Protein 7UDL (pdb70)

Structure (mmCIF, N/CA/C/O backbone):
data_7UDL
#
_entry.id   7UDL
#
_cell.length_a   99.440
_cell.length_b   99.440
_cell.length_c   173.240
_cell.angle_alpha   90.000
_cell.angle_beta   90.000
_cell.angle_gamma   120.000
#
_symmetry.space_group_name_H-M   'H 3 2'
#
loop_
_entity.id
_entity.type
_entity.pdbx_description
1 polymer 'Designed helical repeat protein (DHR) RPB_PLP1_R6'
2 polymer '6xPLP Peptide'
3 non-polymer 1,2-ETHANEDIOL
4 water water
#
loop_
_atom_site.group_PDB
_atom_site.id
_atom_site.type_symbol
_atom_site.label_atom_id
_atom_site.label_alt_id
_atom_site.label_comp_id
_atom_site.label_asym_id
_atom_site.label_entity_id
_atom_site.label_seq_id
_atom_site.pdbx_PDB_ins_code
_atom_site.Cartn_x
_atom_site.Cartn_y
_atom_site.Cartn_z
_atom_site.occupancy
_atom_site.B_iso_or_equiv
_atom_site.auth_seq_id
_atom_site.auth_comp_id
_atom_site.auth_asym_id
_atom_site.auth_atom_id
_atom_site.pdbx_PDB_model_num
ATOM 1 N N . GLU A 1 3 ? 7.19310 -14.77686 -5.39120 1.000 106.21816 3 GLU A N 1
ATOM 2 C CA . GLU A 1 3 ? 6.85777 -14.12994 -6.65475 1.000 111.07801 3 GLU A CA 1
ATOM 3 C C . GLU A 1 3 ? 7.24077 -15.01422 -7.83689 1.000 122.69195 3 GLU A C 1
ATOM 4 O O . GLU A 1 3 ? 6.41104 -15.75163 -8.36821 1.000 113.02420 3 GLU A O 1
ATOM 6 N N . GLU A 1 4 ? 8.50673 -14.92888 -8.25230 1.000 129.77357 4 GLU A N 1
ATOM 7 C CA . GLU A 1 4 ? 8.98376 -15.78969 -9.32832 1.000 116.24311 4 GLU A CA 1
ATOM 8 C C . GLU A 1 4 ? 9.03584 -17.24892 -8.89658 1.000 113.63665 4 GLU A C 1
ATOM 9 O O . GLU A 1 4 ? 8.95160 -18.14752 -9.74179 1.000 111.88818 4 GLU A O 1
ATOM 11 N N . ARG A 1 5 ? 9.16991 -17.50361 -7.59292 1.000 104.57518 5 ARG A N 1
ATOM 12 C CA . ARG A 1 5 ? 9.27793 -18.87761 -7.11497 1.000 109.21295 5 ARG A CA 1
ATOM 13 C C . ARG A 1 5 ? 7.93635 -19.59855 -7.17275 1.000 105.65332 5 ARG A C 1
ATOM 14 O O . ARG A 1 5 ? 7.87603 -20.77528 -7.54906 1.000 95.32192 5 ARG A O 1
ATOM 22 N N . ILE A 1 6 ? 6.84945 -18.91783 -6.79927 1.000 105.04422 6 ILE A N 1
ATOM 23 C CA . ILE A 1 6 ? 5.53879 -19.55450 -6.88351 1.000 101.38115 6 ILE A CA 1
ATOM 24 C C . ILE A 1 6 ? 5.14831 -19.77391 -8.34010 1.000 100.18769 6 ILE A C 1
ATOM 25 O O . ILE A 1 6 ? 4.41182 -20.71649 -8.65646 1.000 88.36846 6 ILE A O 1
ATOM 30 N N . LYS A 1 7 ? 5.63429 -18.92286 -9.24921 1.000 98.58766 7 LYS A N 1
ATOM 31 C CA . LYS A 1 7 ? 5.46007 -19.19004 -10.67294 1.000 91.72788 7 LYS A CA 1
ATOM 32 C C . LYS A 1 7 ? 6.15218 -20.48694 -11.06977 1.000 88.92957 7 LYS A C 1
ATOM 33 O O . LYS A 1 7 ? 5.61774 -21.26854 -11.86544 1.000 80.73842 7 LYS A O 1
ATOM 39 N N . TYR A 1 8 ? 7.34858 -20.72730 -10.52694 1.000 90.09159 8 TYR A N 1
ATOM 40 C CA . TYR A 1 8 ? 8.06398 -21.96696 -10.81095 1.000 82.56294 8 TYR A CA 1
ATOM 41 C C . TYR A 1 8 ? 7.28030 -23.17943 -10.32281 1.000 88.23214 8 TYR A C 1
ATOM 42 O O . TYR A 1 8 ? 7.18826 -24.19240 -11.02595 1.000 84.17773 8 TYR A O 1
ATOM 51 N N . VAL A 1 9 ? 6.70925 -23.09471 -9.11900 1.000 79.97126 9 VAL A N 1
ATOM 52 C CA . VAL A 1 9 ? 5.97977 -24.22811 -8.55769 1.000 81.83861 9 VAL A CA 1
ATOM 53 C C . VAL A 1 9 ? 4.72023 -24.51635 -9.36631 1.000 80.19687 9 VAL A C 1
ATOM 54 O O . VAL A 1 9 ? 4.41096 -25.67666 -9.66435 1.000 74.77580 9 VAL A O 1
ATOM 58 N N . ILE A 1 10 ? 3.97466 -23.47167 -9.73407 1.000 73.85145 10 ILE A N 1
ATOM 59 C CA . ILE A 1 10 ? 2.76372 -23.66623 -10.52702 1.000 82.38644 10 ILE A CA 1
ATOM 60 C C . ILE A 1 10 ? 3.11027 -24.25551 -11.88748 1.000 82.38584 10 ILE A C 1
ATOM 61 O O . ILE A 1 10 ? 2.38535 -25.10783 -12.41651 1.000 77.14132 10 ILE A O 1
ATOM 66 N N . THR A 1 11 ? 4.22507 -23.81405 -12.47412 1.000 80.87449 11 THR A N 1
ATOM 67 C CA . THR A 1 11 ? 4.66523 -24.38254 -13.74390 1.000 80.17768 11 THR A CA 1
ATOM 68 C C . THR A 1 11 ? 4.98319 -25.86610 -13.60250 1.000 84.01727 11 THR A C 1
ATOM 69 O O . THR A 1 11 ? 4.64442 -26.66704 -14.48105 1.000 75.59873 11 THR A O 1
ATOM 73 N N . VAL A 1 12 ? 5.63245 -26.25028 -12.50055 1.000 84.54609 12 VAL A N 1
ATOM 74 C CA . VAL A 1 12 ? 6.00196 -27.65011 -12.29739 1.000 69.75075 12 VAL A CA 1
ATOM 75 C C . VAL A 1 12 ? 4.75703 -28.52119 -12.17878 1.000 72.48018 12 VAL A C 1
ATOM 76 O O . VAL A 1 12 ? 4.64266 -29.56318 -12.83589 1.000 68.14193 12 VAL A O 1
ATOM 80 N N . VAL A 1 13 ? 3.80246 -28.10670 -11.34064 1.000 71.91397 13 VAL A N 1
ATOM 81 C CA . VAL A 1 13 ? 2.62430 -28.93787 -11.10878 1.000 65.93601 13 VAL A CA 1
ATOM 82 C C . VAL A 1 13 ? 1.77717 -29.04211 -12.37285 1.000 73.22820 13 VAL A C 1
ATOM 83 O O . VAL A 1 13 ? 1.13091 -30.06984 -12.61011 1.000 72.17607 13 VAL A O 1
ATOM 87 N N . GLU A 1 14 ? 1.76508 -27.99622 -13.20521 1.000 69.12901 14 GLU A N 1
ATOM 88 C CA . GLU A 1 14 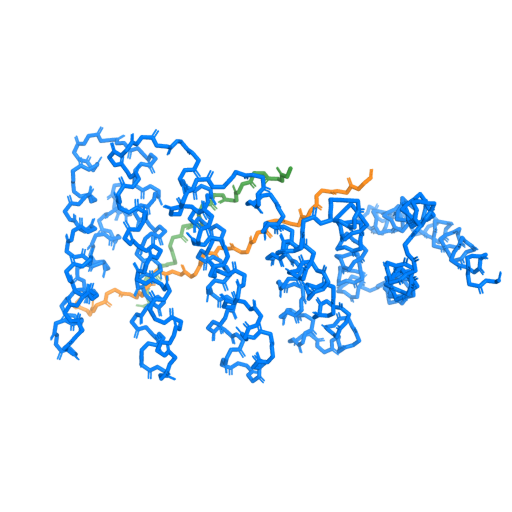? 1.05019 -28.07539 -14.47453 1.000 82.05130 14 GLU A CA 1
ATOM 89 C C . GLU A 1 14 ? 1.75588 -29.00252 -15.45660 1.000 76.59262 14 GLU A C 1
ATOM 90 O O . GLU A 1 14 ? 1.09599 -29.65323 -16.27568 1.000 74.81719 14 GLU A O 1
ATOM 96 N N . GLN A 1 15 ? 3.08802 -29.07571 -15.39303 1.000 78.55921 15 GLN A N 1
ATOM 97 C CA . GLN A 1 15 ? 3.81260 -30.06181 -16.18845 1.000 81.44542 15 GLN A CA 1
ATOM 98 C C . GLN A 1 15 ? 3.46858 -31.47944 -15.74869 1.000 75.97834 15 GLN A C 1
ATOM 99 O O . GLN A 1 15 ? 3.37803 -32.38966 -16.58071 1.000 72.75801 15 GLN A O 1
ATOM 105 N N . ILE A 1 16 ? 3.28205 -31.68479 -14.44261 1.000 70.74290 16 ILE A N 1
ATOM 106 C CA . ILE A 1 16 ? 2.93016 -33.00666 -13.92945 1.000 69.35990 16 ILE A CA 1
ATOM 107 C C . ILE A 1 16 ? 1.57417 -33.44730 -14.46508 1.000 65.15280 16 ILE A C 1
ATOM 108 O O . ILE A 1 16 ? 1.39912 -34.60003 -14.88014 1.000 63.84040 16 ILE A O 1
ATOM 113 N N . ALA A 1 17 ? 0.59494 -32.53788 -14.46865 1.000 63.38886 17 ALA A N 1
ATOM 114 C CA . ALA A 1 17 ? -0.73878 -32.88704 -14.95051 1.000 60.88473 17 ALA A CA 1
ATOM 115 C C . ALA A 1 17 ? -0.71702 -33.25816 -16.42871 1.000 72.55381 17 ALA A C 1
ATOM 116 O O . ALA A 1 17 ? -1.35016 -34.23864 -16.83763 1.000 83.76839 17 ALA A O 1
ATOM 118 N N . LYS A 1 18 ? 0.01095 -32.48988 -17.24548 1.000 66.43748 18 LYS A N 1
ATOM 119 C CA . LYS A 1 18 ? 0.12429 -32.82285 -18.66249 1.000 75.62259 18 LYS A CA 1
ATOM 120 C C . LYS A 1 18 ? 0.80310 -34.17212 -18.85820 1.000 76.15653 18 LYS A C 1
ATOM 121 O O . LYS A 1 18 ? 0.35446 -34.98946 -19.67089 1.000 75.09810 18 LYS A O 1
ATOM 127 N N . ASP A 1 19 ? 1.88900 -34.42232 -18.12224 1.000 77.43820 19 ASP A N 1
ATOM 128 C CA . ASP A 1 19 ? 2.57576 -35.70615 -18.22613 1.000 85.07756 19 ASP A CA 1
ATOM 129 C C . ASP A 1 19 ? 1.70562 -36.84442 -17.70592 1.000 82.06703 19 ASP A C 1
ATOM 130 O O . ASP A 1 19 ? 1.69696 -37.93749 -18.28312 1.000 76.26140 19 ASP A O 1
ATOM 135 N N . ALA A 1 20 ? 0.97193 -36.61138 -16.61391 1.000 68.46800 20 ALA A N 1
ATOM 136 C CA . ALA A 1 20 ? 0.09689 -37.65052 -16.07922 1.000 73.60793 20 ALA A CA 1
ATOM 137 C C . ALA A 1 20 ? -1.03449 -37.97740 -17.04795 1.000 80.04346 20 ALA A C 1
ATOM 138 O O . ALA A 1 20 ? -1.39768 -39.14845 -17.21070 1.000 86.62143 20 ALA A O 1
ATOM 140 N N . HIS A 1 21 ? -1.61053 -36.95654 -17.69063 1.000 77.28819 21 HIS A N 1
ATOM 141 C CA . HIS A 1 21 ? -2.62378 -37.19798 -18.71441 1.000 76.71109 21 HIS A CA 1
ATOM 142 C C . HIS A 1 21 ? -2.04804 -38.00217 -19.87254 1.000 85.51636 21 HIS A C 1
ATOM 143 O O . HIS A 1 21 ? -2.65856 -38.97327 -20.33628 1.000 94.35309 21 HIS A O 1
ATOM 150 N N . ARG A 1 22 ? -0.86495 -37.60680 -20.35177 1.000 96.30637 22 ARG A N 1
ATOM 151 C CA . ARG A 1 22 ? -0.22620 -38.31519 -21.45583 1.000 103.50744 22 ARG A CA 1
ATOM 152 C C . ARG A 1 22 ? 0.10440 -39.75390 -21.08276 1.000 99.84248 22 ARG A C 1
ATOM 153 O O . ARG A 1 22 ? 0.00994 -40.65164 -21.92727 1.000 105.99183 22 ARG A O 1
ATOM 161 N N . ASN A 1 23 ? 0.47642 -39.99279 -19.82715 1.000 91.27818 23 ASN A N 1
ATOM 162 C CA . ASN A 1 23 ? 0.78228 -41.33191 -19.34741 1.000 103.20942 23 ASN A CA 1
ATOM 163 C C . ASN A 1 23 ? -0.45686 -42.09622 -18.90144 1.000 102.15855 23 ASN A C 1
ATOM 164 O O . ASN A 1 23 ? -0.33541 -43.25299 -18.48549 1.000 99.92171 23 ASN A O 1
ATOM 169 N N . GLY A 1 24 ? -1.63752 -41.48734 -18.97840 1.000 98.48641 24 GLY A N 1
ATOM 170 C CA . GLY A 1 24 ? -2.84420 -42.15898 -18.54200 1.000 96.70877 24 GLY A CA 1
ATOM 171 C C . GLY A 1 24 ? -3.02965 -42.21888 -17.04432 1.000 85.69214 24 GLY A C 1
ATOM 172 O O . GLY A 1 24 ? -3.79082 -43.06032 -16.55900 1.000 98.65290 24 GLY A O 1
ATOM 173 N N . GLN A 1 25 ? -2.34920 -41.35492 -16.29403 1.000 76.65150 25 GLN A N 1
ATOM 174 C CA . GLN A 1 25 ? -2.49332 -41.29901 -14.84089 1.000 84.97305 25 GLN A CA 1
ATOM 175 C C . GLN A 1 25 ? -3.52765 -40.23270 -14.47956 1.000 79.98098 25 GLN A C 1
ATOM 176 O O . GLN A 1 25 ? -3.20891 -39.14158 -13.99995 1.000 77.59231 25 GLN A O 1
ATOM 182 N N . GLU A 1 26 ? -4.79261 -40.57186 -14.72756 1.000 81.54565 26 GLU A N 1
ATOM 183 C CA . GLU A 1 26 ? -5.86519 -39.59017 -14.60160 1.000 79.05799 26 GLU A CA 1
ATOM 184 C C . GLU A 1 26 ? -6.04633 -39.12111 -13.16138 1.000 89.82033 26 GLU A C 1
ATOM 185 O O . GLU A 1 26 ? -6.27508 -37.92969 -12.92119 1.000 79.01275 26 GLU A O 1
ATOM 191 N N . GLU A 1 27 ? -5.96282 -40.03481 -12.18999 1.000 81.66193 27 GLU A N 1
ATOM 192 C CA . GLU A 1 27 ? -6.11358 -39.62865 -10.79495 1.000 78.80597 27 GLU A CA 1
ATOM 193 C C . GLU A 1 27 ? -5.00887 -38.66444 -10.38131 1.000 69.10842 27 GLU A C 1
ATOM 194 O O . GLU A 1 27 ? -5.26641 -37.66681 -9.69679 1.000 83.22148 27 GLU A O 1
ATOM 200 N N . LEU A 1 28 ? -3.76984 -38.94910 -10.78560 1.000 66.96332 28 LEU A N 1
ATOM 201 C CA . LEU A 1 28 ? -2.66880 -38.03387 -10.50694 1.000 61.95899 28 LEU A CA 1
ATOM 202 C C . LEU A 1 28 ? -2.85410 -36.70718 -11.23390 1.000 72.75258 28 LEU A C 1
ATOM 203 O O . LEU A 1 28 ? -2.59471 -35.63879 -10.66741 1.000 61.98224 28 LEU A O 1
ATOM 208 N N . ALA A 1 29 ? -3.30436 -36.75657 -12.49060 1.000 66.12842 29 ALA A N 1
ATOM 209 C CA . ALA A 1 29 ? -3.43224 -35.53898 -13.28510 1.000 70.89525 29 ALA A CA 1
ATOM 210 C C . ALA A 1 29 ? -4.44579 -34.57645 -12.67912 1.000 74.22876 29 ALA A C 1
ATOM 211 O O . ALA A 1 29 ? -4.20266 -33.36500 -12.61743 1.000 73.06313 29 ALA A O 1
ATOM 213 N N . LYS A 1 30 ? -5.58888 -35.09496 -12.22655 1.000 68.37025 30 LYS A N 1
ATOM 214 C CA . LYS A 1 30 ? -6.61558 -34.22743 -11.66040 1.000 70.79382 30 LYS A CA 1
ATOM 215 C C . LYS A 1 30 ? -6.18213 -33.63322 -10.32607 1.000 75.06070 30 LYS A C 1
ATOM 216 O O . LYS A 1 30 ? -6.53014 -32.48742 -10.02125 1.000 78.20461 30 LYS A O 1
ATOM 222 N N . LEU A 1 31 ? -5.42644 -34.38672 -9.52181 1.000 74.33966 31 LEU A N 1
ATOM 223 C CA . LEU A 1 31 ? -4.89034 -33.83042 -8.28265 1.000 73.10360 31 LEU A CA 1
ATOM 224 C C . LEU A 1 31 ? -3.93409 -32.67989 -8.56665 1.000 75.64617 31 LEU A C 1
ATOM 225 O O . LEU A 1 31 ? -3.93736 -31.66961 -7.85413 1.000 64.14780 31 LEU A O 1
ATOM 230 N N . ALA A 1 32 ? -3.09958 -32.82017 -9.59935 1.000 62.44832 32 ALA A N 1
ATOM 231 C CA . ALA A 1 32 ? -2.19522 -31.73789 -9.97120 1.000 69.99243 32 ALA A CA 1
ATOM 232 C C . ALA A 1 32 ? -2.96741 -30.49923 -10.40743 1.000 74.89282 32 ALA A C 1
ATOM 233 O O . ALA A 1 32 ? -2.58822 -29.37106 -10.07024 1.000 73.47234 32 ALA A O 1
ATOM 235 N N . GLU A 1 33 ? -4.05118 -30.69000 -11.16354 1.000 76.50973 33 GLU A N 1
ATOM 236 C CA . GLU A 1 33 ? -4.85186 -29.55768 -11.61945 1.000 80.34801 33 GLU A CA 1
ATOM 237 C C . GLU A 1 33 ? -5.47375 -28.81148 -10.44477 1.000 76.16709 33 GLU A C 1
ATOM 238 O O . GLU A 1 33 ? -5.45394 -27.57566 -10.39971 1.000 86.10392 33 GLU A O 1
ATOM 244 N N . ARG A 1 34 ? -6.03097 -29.54828 -9.47919 1.000 74.86072 34 ARG A N 1
ATOM 245 C CA . ARG A 1 34 ? -6.60420 -28.90429 -8.30006 1.000 83.26869 34 ARG A CA 1
ATOM 246 C C . ARG A 1 34 ? -5.52517 -28.21945 -7.47050 1.000 77.46830 34 ARG A C 1
ATOM 247 O O . ARG A 1 34 ? -5.75860 -27.14506 -6.90472 1.000 86.20995 34 ARG A O 1
ATOM 255 N N . THR A 1 35 ? -4.33768 -28.82610 -7.38660 1.000 74.14497 35 THR A N 1
ATOM 256 C CA . THR A 1 35 ? -3.21737 -28.16701 -6.72214 1.000 84.00034 35 THR A CA 1
ATOM 257 C C . THR A 1 35 ? -2.83968 -26.87847 -7.44210 1.000 83.53717 35 THR A C 1
ATOM 258 O O . THR A 1 35 ? -2.57102 -25.85521 -6.80179 1.000 71.23908 35 THR A O 1
ATOM 262 N N . ALA A 1 36 ? -2.81751 -26.91011 -8.77707 1.000 72.46596 36 ALA A N 1
ATOM 263 C CA . ALA A 1 36 ? -2.56688 -25.69470 -9.54232 1.000 74.84701 36 ALA A CA 1
ATOM 264 C C . ALA A 1 36 ? -3.66345 -24.66446 -9.30776 1.000 86.63625 36 ALA A C 1
ATOM 265 O O . ALA A 1 36 ? -3.38347 -23.46701 -9.17973 1.000 87.25953 36 ALA A O 1
ATOM 267 N N . GLU A 1 37 ? -4.92032 -25.11222 -9.25131 1.000 72.83797 37 GLU A N 1
ATOM 268 C CA . GLU A 1 37 ? -6.02044 -24.19841 -8.96371 1.000 82.69396 37 GLU A CA 1
ATOM 269 C C . GLU A 1 37 ? -5.89847 -23.61120 -7.56312 1.000 87.87735 37 GLU A C 1
ATOM 270 O O . GLU A 1 37 ? -6.13593 -22.41453 -7.36092 1.000 99.16127 37 GLU A O 1
ATOM 272 N N . GLU A 1 38 ? -5.52991 -24.43836 -6.58174 1.000 87.91687 38 GLU A N 1
ATOM 273 C CA . GLU A 1 38 ? -5.35974 -23.94075 -5.21984 1.000 90.02457 38 GLU A CA 1
ATOM 274 C C . GLU A 1 38 ? -4.17936 -22.98292 -5.12124 1.000 90.89865 38 GLU A C 1
ATOM 275 O O . GLU A 1 38 ? -4.23873 -21.99160 -4.38468 1.000 98.58645 38 GLU A O 1
ATOM 281 N N . ALA A 1 39 ? -3.09775 -23.26434 -5.85289 1.000 77.90349 39 ALA A N 1
ATOM 282 C CA . ALA A 1 39 ? -1.91484 -22.41126 -5.78933 1.000 89.04108 39 ALA A CA 1
ATOM 283 C C . ALA A 1 39 ? -2.21206 -21.01211 -6.31375 1.000 98.34171 39 ALA A C 1
ATOM 284 O O . ALA A 1 39 ? -1.71530 -20.01824 -5.77079 1.000 98.32325 39 ALA A O 1
ATOM 286 N N . LYS A 1 40 ? -3.01463 -20.91487 -7.37598 1.000 88.03125 40 LYS A N 1
ATOM 287 C CA . LYS A 1 40 ? -3.35880 -19.60842 -7.92575 1.000 95.61632 40 LYS A CA 1
ATOM 288 C C . LYS A 1 40 ? -4.27504 -18.82739 -6.99180 1.000 105.20420 40 LYS A C 1
ATOM 289 O O . LYS A 1 40 ? -4.16973 -17.59785 -6.90834 1.000 102.66569 40 LYS A O 1
ATOM 295 N N . LYS A 1 41 ? -5.18181 -19.51522 -6.29247 1.000 97.94326 41 LYS A N 1
ATOM 296 C CA . LYS A 1 41 ? -6.03945 -18.83495 -5.32671 1.000 107.84116 41 LYS A CA 1
ATOM 297 C C . LYS A 1 41 ? -5.22389 -18.25800 -4.17666 1.000 111.51495 41 LYS A C 1
ATOM 298 O O . LYS A 1 41 ? -5.46882 -17.12857 -3.73645 1.000 115.96646 41 LYS A O 1
ATOM 304 N N . ALA A 1 42 ? -4.24932 -19.02102 -3.67524 1.000 105.42101 42 ALA A N 1
ATOM 305 C CA . ALA A 1 42 ? -3.42340 -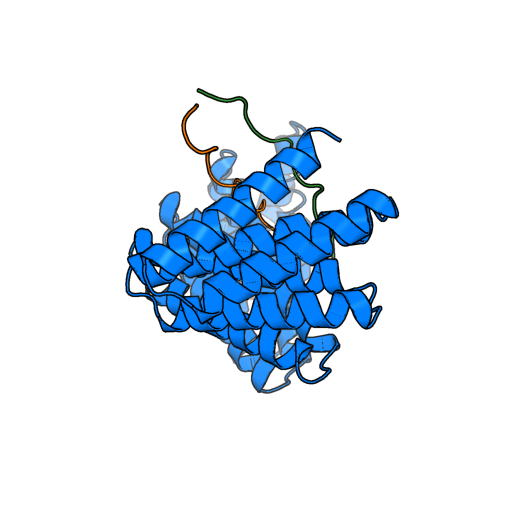18.53861 -2.57405 1.000 112.56498 42 ALA A CA 1
ATOM 306 C C . ALA A 1 42 ? -2.47279 -17.43539 -3.02136 1.000 120.51629 42 ALA A C 1
ATOM 307 O O . ALA A 1 42 ? -2.10727 -16.57158 -2.21608 1.000 118.48943 42 ALA A O 1
ATOM 309 N N . THR A 1 43 ? -2.05106 -17.45434 -4.28818 1.000 113.72948 43 THR A N 1
ATOM 310 C CA . THR A 1 43 ? -1.19765 -16.38634 -4.80021 1.000 109.65449 43 THR A CA 1
ATOM 311 C C . THR A 1 43 ? -1.93351 -15.05120 -4.81892 1.000 112.45386 43 THR A C 1
ATOM 312 O O . THR A 1 43 ? -1.36438 -14.01650 -4.45130 1.000 113.88997 43 THR A O 1
ATOM 316 N N . GLU A 1 44 ? -3.20184 -15.05466 -5.23599 1.000 111.20063 44 GLU A N 1
ATOM 317 C CA . GLU A 1 44 ? -3.98635 -13.82588 -5.25123 1.000 120.59657 44 GLU A CA 1
ATOM 318 C C . GLU A 1 44 ? -4.33038 -13.34061 -3.84962 1.000 122.98199 44 GLU A C 1
ATOM 319 O O . GLU A 1 44 ? -4.58385 -12.145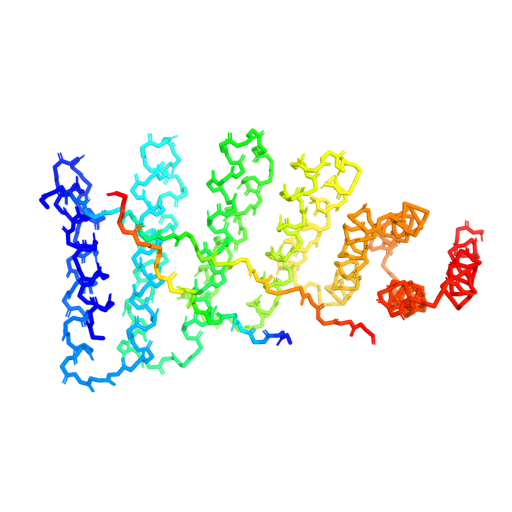34 -3.66622 1.000 136.70387 44 GLU A O 1
ATOM 325 N N . ARG A 1 45 ? -4.35188 -14.23686 -2.86304 1.000 121.55599 45 ARG A N 1
ATOM 326 C CA . ARG A 1 45 ? -4.65852 -13.87880 -1.48483 1.000 123.42099 45 ARG A CA 1
ATOM 327 C C . ARG A 1 45 ? -3.41819 -13.64740 -0.63278 1.000 131.28605 45 ARG A C 1
ATOM 328 O O . ARG A 1 45 ? -3.54923 -13.20288 0.51358 1.000 139.30450 45 ARG A O 1
ATOM 336 N N . GLY A 1 46 ? -2.22868 -13.93190 -1.15754 1.000 122.74187 46 GLY A N 1
ATOM 337 C CA . GLY A 1 46 ? -1.00531 -13.69994 -0.40653 1.000 117.65921 46 GLY A CA 1
ATOM 338 C C . GLY A 1 46 ? -0.85725 -14.56032 0.82700 1.000 122.75033 46 GLY A C 1
ATOM 339 O O . GLY A 1 46 ? -0.18066 -14.15937 1.77883 1.000 138.47078 46 GLY A O 1
ATOM 340 N N . GLU A 1 47 ? -1.47241 -15.74045 0.83576 1.000 116.52312 47 GLU A N 1
ATOM 341 C CA . GLU A 1 47 ? -1.41577 -16.63718 1.98785 1.000 116.53205 47 GLU A CA 1
ATOM 342 C C . GLU A 1 47 ? -0.14876 -17.47606 1.88290 1.000 107.31664 47 GLU A C 1
ATOM 343 O O . GLU A 1 47 ? -0.09566 -18.45571 1.13618 1.000 103.63299 47 GLU A O 1
ATOM 349 N N . GLU A 1 48 ? 0.88078 -17.08090 2.63706 1.000 104.52500 48 GLU A N 1
ATOM 350 C CA . GLU A 1 48 ? 2.17444 -17.75433 2.56411 1.000 108.67719 48 GLU A CA 1
ATOM 351 C C . GLU A 1 48 ? 2.07701 -19.20748 3.01214 1.000 107.43876 48 GLU A C 1
ATOM 352 O O . GLU A 1 48 ? 2.68497 -20.09455 2.40104 1.000 106.04630 48 GLU A O 1
ATOM 358 N N . GLU A 1 49 ? 1.31853 -19.46981 4.08008 1.000 115.94880 49 GLU A N 1
ATOM 359 C CA . GLU A 1 49 ? 1.23239 -20.82519 4.61740 1.000 104.81228 49 GLU A CA 1
ATOM 360 C C . GLU A 1 49 ? 0.61580 -21.78633 3.60886 1.000 98.66860 49 GLU A C 1
ATOM 361 O O . GLU A 1 49 ? 1.06776 -22.92976 3.47417 1.000 90.72388 49 GLU A O 1
ATOM 367 N N . THR A 1 50 ? -0.42285 -21.34471 2.89598 1.000 101.67684 50 THR A N 1
ATOM 368 C CA . THR A 1 50 ? -1.01023 -22.18570 1.85843 1.000 102.84926 50 THR A CA 1
ATOM 369 C C . THR A 1 50 ? -0.00789 -22.45558 0.74305 1.000 97.62202 50 THR A C 1
ATOM 370 O O . THR A 1 50 ? 0.05637 -23.56985 0.21046 1.000 97.17970 50 THR A O 1
ATOM 374 N N . LEU A 1 51 ? 0.78606 -21.44512 0.37969 1.000 97.26043 51 LEU A N 1
ATOM 375 C CA . LEU A 1 51 ? 1.79833 -21.62560 -0.65614 1.000 84.85041 51 LEU A CA 1
ATOM 376 C C . LEU A 1 51 ? 2.87541 -22.61162 -0.21803 1.000 91.62028 51 LEU A C 1
ATOM 377 O O . LEU A 1 51 ? 3.37970 -23.38864 -1.03728 1.000 74.84874 51 LEU A O 1
ATOM 382 N N . ARG A 1 52 ? 3.25060 -22.58819 1.06514 1.000 88.48019 52 ARG A N 1
ATOM 383 C CA . ARG A 1 52 ? 4.21927 -23.55908 1.56800 1.000 81.26758 52 ARG A CA 1
ATOM 384 C C . ARG A 1 52 ? 3.68635 -24.97928 1.44396 1.000 71.84966 52 ARG A C 1
ATOM 385 O O . ARG A 1 52 ? 4.42732 -25.90026 1.08150 1.000 70.48258 52 ARG A O 1
ATOM 393 N N . ILE A 1 53 ? 2.40342 -25.17759 1.75275 1.000 74.07244 53 ILE A N 1
ATOM 394 C CA . ILE A 1 53 ? 1.79513 -26.49155 1.58127 1.000 74.67973 53 ILE A CA 1
ATOM 395 C C . ILE A 1 53 ? 1.76362 -26.87733 0.10802 1.000 73.04582 53 ILE A C 1
ATOM 396 O O . ILE A 1 53 ? 1.89977 -28.05902 -0.23329 1.000 64.19582 53 ILE A O 1
ATOM 401 N N . VAL A 1 54 ? 1.60417 -25.89791 -0.78640 1.000 77.15498 54 VAL A N 1
ATOM 402 C CA . VAL A 1 54 ? 1.57929 -26.18661 -2.21986 1.000 74.06022 54 VAL A CA 1
ATOM 403 C C . VAL A 1 54 ? 2.89591 -26.81601 -2.66089 1.000 67.45576 54 VAL A C 1
ATOM 404 O O . VAL A 1 54 ? 2.91183 -27.80372 -3.40456 1.000 67.28080 54 VAL A O 1
ATOM 408 N N . TYR A 1 55 ? 4.02064 -26.25979 -2.19936 1.000 68.55503 55 TYR A N 1
ATOM 409 C CA . TYR A 1 55 ? 5.32257 -26.81839 -2.55790 1.000 62.78022 55 TYR A CA 1
ATOM 410 C C . TYR A 1 55 ? 5.43963 -28.26780 -2.10376 1.000 65.00534 55 TYR A C 1
ATOM 411 O O . TYR A 1 55 ? 5.93686 -29.12153 -2.84746 1.000 64.30719 55 TYR A O 1
ATOM 420 N N . VAL A 1 56 ? 4.98461 -28.56388 -0.88512 1.000 66.31475 56 VAL A N 1
ATOM 421 C CA . VAL A 1 56 ? 5.06743 -29.92659 -0.36956 1.000 68.22224 56 VAL A CA 1
ATOM 422 C C . VAL A 1 56 ? 4.16338 -30.86013 -1.16695 1.000 61.98750 56 VAL A C 1
ATOM 423 O O . VAL A 1 56 ? 4.52909 -32.00845 -1.44685 1.000 58.27677 56 VAL A O 1
ATOM 427 N N . ILE A 1 57 ? 2.97375 -30.38624 -1.54865 1.000 56.85878 57 ILE A N 1
ATOM 428 C CA . ILE A 1 57 ? 2.05328 -31.22158 -2.31765 1.000 56.50736 57 ILE A CA 1
ATOM 429 C C . ILE A 1 57 ? 2.64880 -31.56733 -3.67682 1.000 65.74770 57 ILE A C 1
ATOM 430 O O . ILE A 1 57 ? 2.51703 -32.69903 -4.15783 1.000 63.73262 57 ILE A O 1
ATOM 435 N N . VAL A 1 58 ? 3.31122 -30.60308 -4.31842 1.000 58.47579 58 VAL A N 1
ATOM 436 C CA . VAL A 1 58 ? 3.90365 -30.86200 -5.62791 1.000 72.11060 58 VAL A CA 1
ATOM 437 C C . VAL A 1 58 ? 5.00747 -31.90781 -5.51859 1.000 68.65748 58 VAL A C 1
ATOM 438 O O . VAL A 1 58 ? 5.19442 -32.73148 -6.42318 1.000 68.84444 58 VAL A O 1
ATOM 442 N N . VAL A 1 59 ? 5.75324 -31.89691 -4.41166 1.000 66.74115 59 VAL A N 1
ATOM 443 C CA . VAL A 1 59 ? 6.81660 -32.88221 -4.22417 1.000 68.34938 59 VAL A CA 1
ATOM 444 C C . VAL A 1 59 ? 6.23272 -34.28644 -4.11517 1.000 62.81485 59 VAL A C 1
ATOM 445 O O . VAL A 1 59 ? 6.73273 -35.23435 -4.73295 1.000 63.16126 59 VAL A O 1
ATOM 449 N N . VAL A 1 60 ? 5.16498 -34.44314 -3.32705 1.000 61.68186 60 VAL A N 1
ATOM 450 C CA . VAL A 1 60 ? 4.57761 -35.77020 -3.16247 1.00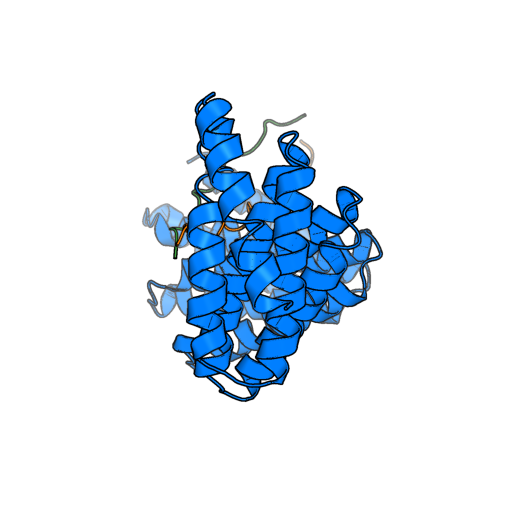0 58.59411 60 VAL A CA 1
ATOM 451 C C . VAL A 1 60 ? 3.89953 -36.22634 -4.45018 1.000 63.72899 60 VAL A C 1
ATOM 452 O O . VAL A 1 60 ? 3.76862 -37.43196 -4.69521 1.000 57.42943 60 VAL A O 1
ATOM 456 N N . LEU A 1 61 ? 3.45518 -35.28645 -5.28983 1.000 60.38862 61 LEU A N 1
ATOM 457 C CA . LEU A 1 61 ? 2.94572 -35.66570 -6.60304 1.000 62.77130 61 LEU A CA 1
ATOM 458 C C . LEU A 1 61 ? 4.07466 -36.10284 -7.52578 1.000 58.36682 61 LEU A C 1
ATOM 459 O O . LEU A 1 61 ? 3.87998 -36.99151 -8.36270 1.000 66.40888 61 LEU A O 1
ATOM 464 N N . GLN A 1 62 ? 5.25427 -35.48896 -7.39340 1.000 62.25924 62 GLN A N 1
ATOM 465 C CA . GLN A 1 62 ? 6.42839 -35.98487 -8.10407 1.000 63.69980 62 GLN A CA 1
ATOM 466 C C . GLN A 1 62 ? 6.78800 -37.39027 -7.64128 1.000 66.64840 62 GLN A C 1
ATOM 467 O O . GLN A 1 62 ? 7.18170 -38.23898 -8.45000 1.000 62.66061 62 GLN A O 1
ATOM 473 N N . ILE A 1 63 ? 6.66431 -37.65065 -6.33791 1.000 60.14445 63 ILE A N 1
ATOM 474 C CA . ILE A 1 63 ? 6.89459 -38.99501 -5.81937 1.000 59.68539 63 ILE A CA 1
ATOM 475 C C . ILE A 1 63 ? 5.90813 -39.97582 -6.43665 1.000 67.34299 63 ILE A C 1
ATOM 476 O O . ILE A 1 63 ? 6.28310 -41.08166 -6.84430 1.000 68.16916 63 ILE A O 1
ATOM 481 N N . ALA A 1 64 ? 4.63295 -39.58532 -6.51679 1.000 53.90526 64 ALA A N 1
ATOM 482 C CA . ALA A 1 64 ? 3.60773 -40.47926 -7.04581 1.000 56.46372 64 ALA A CA 1
ATOM 483 C C . ALA A 1 64 ? 3.87187 -40.82608 -8.50602 1.000 63.66323 64 ALA A C 1
ATOM 484 O O . ALA A 1 64 ? 3.78798 -41.99464 -8.90367 1.000 62.21645 64 ALA A O 1
ATOM 486 N N . LEU A 1 65 ? 4.19950 -39.82044 -9.32177 1.000 63.69295 65 LEU A N 1
ATOM 487 C CA . LEU A 1 65 ? 4.48395 -40.07577 -10.73159 1.000 65.47988 65 LEU A CA 1
ATOM 488 C C . LEU A 1 65 ? 5.72118 -40.94739 -10.89420 1.000 66.68344 65 LEU A C 1
ATOM 489 O O . LEU A 1 65 ? 5.75298 -41.83793 -11.75141 1.000 74.67027 65 LEU A O 1
ATOM 494 N N . GLU A 1 66 ? 6.75001 -40.70594 -10.08047 1.000 73.72959 66 GLU A N 1
ATOM 495 C CA . GLU A 1 66 ? 7.97733 -41.48552 -10.18814 1.000 80.63996 66 GLU A CA 1
ATOM 496 C C . GLU A 1 66 ? 7.81488 -42.88345 -9.60428 1.000 80.10922 66 GLU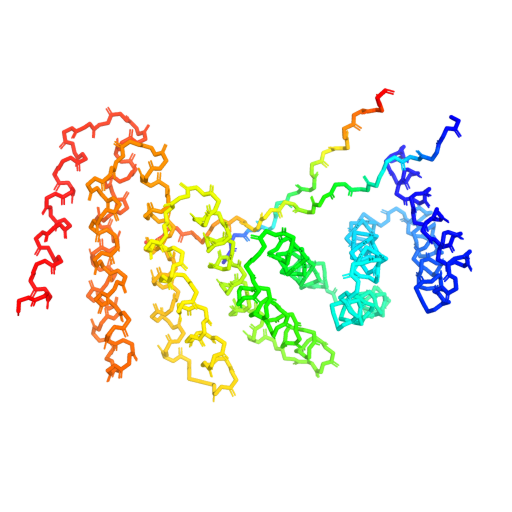 A C 1
ATOM 497 O O . GLU A 1 66 ? 8.39412 -43.84318 -10.12492 1.000 72.92202 66 GLU A O 1
ATOM 503 N N . ALA A 1 67 ? 7.03892 -43.01704 -8.52411 1.000 73.57209 67 ALA A N 1
ATOM 504 C CA . ALA A 1 67 ? 6.78849 -44.33819 -7.95644 1.000 69.86503 67 ALA A CA 1
ATOM 505 C C . ALA A 1 67 ? 6.07375 -45.23378 -8.95721 1.000 73.36758 67 ALA A C 1
ATOM 506 O O . ALA A 1 67 ? 6.38076 -46.42664 -9.06467 1.000 71.59623 67 ALA A O 1
ATOM 508 N N . HIS A 1 68 ? 5.11251 -44.67491 -9.69650 1.000 63.18128 68 HIS A N 1
ATOM 509 C CA . HIS A 1 68 ? 4.43391 -45.44378 -10.73373 1.000 73.33500 68 HIS A CA 1
ATOM 510 C C . HIS A 1 68 ? 5.40557 -45.87717 -11.82483 1.000 74.91948 68 HIS A C 1
ATOM 511 O O . HIS A 1 68 ? 5.34439 -47.01487 -12.30488 1.000 78.40134 68 HIS A O 1
ATOM 518 N N . ARG A 1 69 ? 6.31153 -44.98333 -12.22984 1.000 80.37807 69 ARG A N 1
ATOM 519 C CA . ARG A 1 69 ? 7.28241 -45.31890 -13.26549 1.000 86.09793 69 ARG A CA 1
ATOM 520 C C . ARG A 1 69 ? 8.26421 -46.39483 -12.81930 1.000 82.81894 69 ARG A C 1
ATOM 521 O O . ARG A 1 69 ? 8.87269 -47.05045 -13.67182 1.000 95.56797 69 ARG A O 1
ATOM 529 N N . ASN A 1 70 ? 8.43168 -46.59125 -11.51229 1.000 84.24811 70 ASN A N 1
ATOM 530 C CA . ASN A 1 70 ? 9.31479 -47.61784 -10.97624 1.000 84.89887 70 ASN A CA 1
ATOM 531 C C . ASN A 1 70 ? 8.56888 -48.87668 -10.55256 1.000 84.67964 70 ASN A C 1
ATOM 532 O O . ASN A 1 70 ? 9.16629 -49.75685 -9.92460 1.000 97.24694 70 ASN A O 1
ATOM 537 N N . GLY A 1 71 ? 7.28210 -48.98255 -10.87462 1.000 86.01242 71 GLY A N 1
ATOM 538 C CA . GLY A 1 71 ? 6.51513 -50.14582 -10.48055 1.000 93.12259 71 GLY A CA 1
ATOM 539 C C . GLY A 1 71 ? 6.12427 -50.18390 -9.02217 1.000 81.06756 71 GLY A C 1
ATOM 540 O O . GLY A 1 71 ? 5.58090 -51.19564 -8.56767 1.000 86.94163 71 GLY A O 1
ATOM 541 N N . GLN A 1 72 ? 6.38431 -49.11292 -8.27354 1.000 81.23358 72 GLN A N 1
ATOM 542 C CA . GLN A 1 72 ? 6.03836 -49.04524 -6.85365 1.000 77.31115 72 GLN A CA 1
ATOM 543 C C . GLN A 1 72 ? 4.61828 -48.49789 -6.70887 1.000 73.24835 72 GLN A C 1
ATOM 544 O O . GLN A 1 72 ? 4.38650 -47.34943 -6.32814 1.000 72.27778 72 GLN A O 1
ATOM 550 N N . GLU A 1 73 ? 3.65162 -49.36151 -7.02786 1.000 76.19979 73 GLU A N 1
ATOM 551 C CA . GLU A 1 73 ? 2.26434 -48.91344 -7.09544 1.000 75.41178 73 GLU A CA 1
ATOM 552 C C . GLU A 1 73 ? 1.70191 -48.60274 -5.71253 1.000 73.59606 73 GLU A C 1
ATOM 553 O O . GLU A 1 73 ? 0.93404 -47.64674 -5.55364 1.000 74.84892 73 GLU A O 1
ATOM 559 N N . GLU A 1 74 ? 2.06299 -49.39876 -4.70190 1.000 78.36041 74 GLU A N 1
ATOM 560 C CA . GLU A 1 74 ? 1.58777 -49.12739 -3.34774 1.000 74.94668 74 GLU A CA 1
ATOM 561 C C . GLU A 1 74 ? 2.10136 -47.78482 -2.84194 1.000 76.18994 74 GLU A C 1
ATOM 562 O O . GLU A 1 74 ? 1.35732 -47.02328 -2.21183 1.000 75.02941 74 GLU A O 1
ATOM 568 N N . LEU A 1 75 ? 3.37421 -47.47959 -3.10650 1.000 73.24521 75 LEU A N 1
ATOM 569 C CA . LEU A 1 75 ? 3.91485 -46.17306 -2.74641 1.000 71.84472 75 LEU A CA 1
ATOM 570 C C . LEU A 1 75 ? 3.20354 -45.05921 -3.50378 1.000 77.22251 75 LEU A C 1
ATOM 571 O O . LEU A 1 75 ? 2.94104 -43.98672 -2.94607 1.000 73.07602 75 LEU A O 1
ATOM 576 N N . ALA A 1 76 ? 2.88648 -45.29543 -4.77907 1.000 64.86442 76 ALA A N 1
ATOM 577 C CA . ALA A 1 76 ? 2.16185 -44.29900 -5.55992 1.000 68.80815 76 ALA A CA 1
ATOM 578 C C . ALA A 1 76 ? 0.78903 -44.01956 -4.96184 1.000 68.41839 76 ALA A C 1
ATOM 579 O O . ALA A 1 76 ? 0.36596 -42.86050 -4.87351 1.000 68.58378 76 ALA A O 1
ATOM 581 N N . LYS A 1 77 ? 0.08007 -45.06993 -4.54108 1.000 67.90669 77 LYS A N 1
ATOM 582 C CA . LYS A 1 77 ? -1.24533 -44.88508 -3.95717 1.000 70.17271 77 LYS A CA 1
ATOM 583 C C . LYS A 1 77 ? -1.17351 -44.10776 -2.64772 1.000 67.86349 77 LYS A C 1
ATOM 584 O O . LYS A 1 77 ? -2.06081 -43.29962 -2.35135 1.000 74.66062 77 LYS A O 1
ATOM 590 N N . LEU A 1 78 ? -0.13495 -44.34865 -1.84286 1.000 72.55542 78 LEU A N 1
ATOM 591 C CA . LEU A 1 78 ? 0.00641 -43.61426 -0.58968 1.000 74.34696 78 LEU A CA 1
ATOM 592 C C . LEU A 1 78 ? 0.35926 -42.15384 -0.83992 1.000 65.24563 78 LEU A C 1
ATOM 593 O O . LEU A 1 78 ? -0.06560 -41.26975 -0.08672 1.000 66.82530 78 LEU A O 1
ATOM 598 N N . ALA A 1 79 ? 1.14777 -41.88187 -1.88198 1.000 60.00530 79 ALA A N 1
ATOM 599 C CA . ALA A 1 79 ? 1.45889 -40.49903 -2.22955 1.000 55.22913 79 ALA A CA 1
ATOM 600 C C . ALA A 1 79 ? 0.20386 -39.74111 -2.64512 1.000 67.20402 79 ALA A C 1
ATOM 601 O O . ALA A 1 79 ? 0.01199 -38.58200 -2.25821 1.000 65.84828 79 ALA A O 1
ATOM 603 N N . LEU A 1 80 ? -0.66107 -40.38014 -3.43785 1.000 65.12537 80 LEU A N 1
ATOM 604 C CA . LEU A 1 80 ? -1.90945 -39.74078 -3.83721 1.000 63.89720 80 LEU A CA 1
ATOM 605 C C . LEU A 1 80 ? -2.79678 -39.46350 -2.63175 1.000 70.15259 80 LEU A C 1
ATOM 606 O O . LEU A 1 80 ? -3.37830 -38.37827 -2.51764 1.000 75.27689 80 LEU A O 1
ATOM 611 N N . ARG A 1 81 ? -2.90418 -40.42938 -1.71515 1.000 73.99931 81 ARG A N 1
ATOM 612 C CA . ARG A 1 81 ? -3.70719 -40.22484 -0.51294 1.000 78.93884 81 ARG A CA 1
ATOM 613 C C . ARG A 1 81 ? -3.16396 -39.06937 0.31504 1.000 62.79465 81 ARG A C 1
ATOM 614 O O . ARG A 1 81 ? -3.93431 -38.29818 0.89869 1.000 72.93754 81 ARG A O 1
ATOM 622 N N . THR A 1 82 ? -1.83679 -38.93865 0.38217 1.000 61.27015 82 THR A N 1
ATOM 623 C CA . THR A 1 82 ? -1.23614 -37.80454 1.07511 1.000 74.81766 82 THR A CA 1
ATOM 624 C C . THR A 1 82 ? -1.64460 -36.48981 0.42343 1.000 68.57006 82 THR A C 1
ATOM 625 O O . THR A 1 82 ? -1.99450 -35.52339 1.11068 1.000 71.90155 82 THR A O 1
ATOM 629 N N . ALA A 1 83 ? -1.60276 -36.43749 -0.90999 1.000 71.15433 83 ALA A N 1
ATOM 630 C CA . ALA A 1 83 ? -1.99055 -35.22299 -1.61844 1.000 67.72447 83 ALA A CA 1
ATOM 631 C C . ALA A 1 83 ? -3.46168 -34.89533 -1.39550 1.000 75.06601 83 ALA A C 1
ATOM 632 O O . ALA A 1 83 ? -3.81726 -33.73358 -1.16146 1.000 71.64045 83 ALA A O 1
ATOM 634 N N . GLU A 1 84 ? -4.33194 -35.90672 -1.46260 1.000 74.70713 84 GLU A N 1
ATOM 635 C CA . GLU A 1 84 ? -5.75785 -35.67500 -1.24851 1.000 67.45401 84 GLU A CA 1
ATOM 636 C C . GLU A 1 84 ? -6.01921 -35.12891 0.14807 1.000 86.18062 84 GLU A C 1
ATOM 637 O O . GLU A 1 84 ? -6.77634 -34.16673 0.32210 1.000 85.99380 84 GLU A O 1
ATOM 643 N N . GLU A 1 85 ? -5.39262 -35.73421 1.15922 1.000 83.31337 85 GLU A N 1
ATOM 644 C CA . GLU A 1 85 ? -5.57837 -35.27260 2.53055 1.000 76.27114 85 GLU A CA 1
ATOM 645 C C . GLU A 1 85 ? -5.02632 -33.86531 2.71528 1.000 80.16707 85 GLU A C 1
ATOM 646 O O . GLU A 1 85 ? -5.60774 -33.05208 3.44310 1.000 88.20451 85 GLU A O 1
ATOM 652 N N . ALA A 1 86 ? -3.90097 -33.56129 2.06439 1.000 72.82068 86 ALA A N 1
ATOM 653 C CA . ALA A 1 86 ? -3.32283 -32.22614 2.16613 1.000 77.48039 86 ALA A CA 1
ATOM 654 C C . ALA A 1 86 ? -4.23006 -31.17563 1.53583 1.000 86.20123 86 ALA A C 1
ATOM 655 O O . ALA A 1 86 ? -4.36559 -30.06806 2.06829 1.000 87.85743 86 ALA A O 1
ATOM 657 N N . ILE A 1 87 ? -4.85189 -31.49879 0.39881 1.000 93.72139 87 ILE A N 1
ATOM 658 C CA . ILE A 1 87 ? -5.73081 -30.53988 -0.26576 1.000 94.07324 87 ILE A CA 1
ATOM 659 C C . ILE A 1 87 ? -6.97607 -30.27717 0.57279 1.000 99.23060 87 ILE A C 1
ATOM 660 O O . ILE A 1 87 ? -7.40417 -29.12666 0.72738 1.000 108.56581 87 ILE A O 1
ATOM 665 N N . LYS A 1 88 ? -7.57564 -31.33431 1.12792 1.000 100.79731 88 LYS A N 1
ATOM 666 C CA . LYS A 1 88 ? -8.78079 -31.16420 1.93442 1.000 102.33803 88 LYS A CA 1
ATOM 667 C C . LYS A 1 88 ? -8.50859 -30.29903 3.15809 1.000 119.14372 88 LYS A C 1
ATOM 668 O O . LYS A 1 88 ? -9.34751 -29.47874 3.54875 1.000 127.60036 88 LYS A O 1
ATOM 674 N N . ALA A 1 89 ? -7.33845 -30.46828 3.77602 1.000 116.70820 89 ALA A N 1
ATOM 675 C CA . ALA A 1 89 ? -7.02600 -29.74944 5.00407 1.000 117.26980 89 ALA A CA 1
ATOM 676 C C . ALA A 1 89 ? -6.74872 -28.26904 4.77094 1.000 123.42179 89 ALA A C 1
ATOM 677 O O . ALA A 1 89 ? -6.81803 -27.48621 5.72473 1.000 135.34791 89 ALA A O 1
ATOM 679 N N . THR A 1 90 ? -6.43001 -27.86614 3.53698 1.000 119.55214 90 THR A N 1
ATOM 680 C CA . THR A 1 90 ? -6.18025 -26.45184 3.26921 1.000 119.05147 90 THR A CA 1
ATOM 681 C C . THR A 1 90 ? -7.43569 -25.61809 3.49337 1.000 131.13741 90 THR A C 1
ATOM 682 O O . THR A 1 90 ? -7.36839 -24.51780 4.05452 1.000 147.04350 90 THR A O 1
ATOM 686 N N . GLU A 1 91 ? -8.59084 -26.12191 3.05643 1.000 130.78081 91 GLU A N 1
ATOM 687 C CA . GLU A 1 91 ? -9.85284 -25.44548 3.32612 1.000 130.77605 91 GLU A CA 1
ATOM 688 C C . GLU A 1 91 ? -10.40192 -25.76675 4.70955 1.000 128.62972 91 GLU A C 1
ATOM 689 O O . GLU A 1 91 ? -11.19267 -24.98181 5.24391 1.000 140.01809 91 GLU A O 1
ATOM 691 N N . ARG A 1 92 ? -10.00443 -26.90048 5.29507 1.000 128.84603 92 ARG A N 1
ATOM 692 C CA . ARG A 1 92 ? -10.49019 -27.26188 6.62457 1.000 131.42260 92 ARG A CA 1
ATOM 693 C C . ARG A 1 92 ? -10.00257 -26.27462 7.68073 1.000 133.54052 92 ARG A C 1
ATOM 694 O O . ARG A 1 92 ? -10.77048 -25.87271 8.56290 1.000 130.68807 92 ARG A O 1
ATOM 696 N N . GLY A 1 93 ? -8.73799 -25.87748 7.61044 1.000 135.05859 93 GLY A N 1
ATOM 697 C CA . GLY A 1 93 ? -8.17737 -24.91464 8.51999 1.000 138.89657 93 GLY A CA 1
ATOM 698 C C . GLY A 1 93 ? -7.26601 -25.45624 9.61556 1.000 132.73072 93 GLY A C 1
ATOM 699 O O . GLY A 1 93 ? -7.04912 -24.75171 10.60987 1.000 136.63829 93 GLY A O 1
ATOM 700 N N . GLU A 1 94 ? -6.73733 -26.66792 9.47073 1.000 117.25637 94 GLU A N 1
ATOM 701 C CA . GLU A 1 94 ? -5.83059 -27.22470 10.46651 1.000 122.30784 94 GLU A CA 1
ATOM 702 C C . GLU A 1 94 ? -4.46116 -26.57043 10.32800 1.000 108.27562 94 GLU A C 1
ATOM 703 O O . GLU A 1 94 ? -3.83678 -26.64215 9.26393 1.000 117.59125 94 GLU A O 1
ATOM 705 N N . GLU A 1 95 ? -3.99578 -25.93045 11.40434 1.000 132.63799 95 GLU A N 1
ATOM 706 C CA . GLU A 1 95 ? -2.70083 -25.25723 11.36284 1.000 120.12535 95 GLU A CA 1
ATOM 707 C C . GLU A 1 95 ? -1.54868 -26.25159 11.31406 1.000 104.47635 95 GLU A C 1
ATOM 708 O O . GLU A 1 95 ? -0.48342 -25.93877 10.77037 1.000 112.24360 95 GLU A O 1
ATOM 710 N N . GLU A 1 96 ? -1.74081 -27.44605 11.86863 1.000 109.66164 96 GLU A N 1
ATOM 711 C CA . GLU A 1 96 ? -0.70410 -28.46901 11.88259 1.000 108.61169 96 GLU A CA 1
ATOM 712 C C . GLU A 1 96 ? -0.59137 -29.21742 10.56223 1.000 98.13225 96 GLU A C 1
ATOM 713 O O . GLU A 1 96 ? 0.24986 -30.11550 10.45276 1.000 103.25548 96 GLU A O 1
ATOM 715 N N . THR A 1 97 ? -1.40996 -28.86705 9.56582 1.000 101.24395 97 THR A N 1
ATOM 716 C CA . THR A 1 97 ? -1.40600 -29.59353 8.29870 1.000 94.01393 97 THR A CA 1
ATOM 717 C C . THR A 1 97 ? -0.02731 -29.58166 7.65185 1.000 75.61800 97 THR A C 1
ATOM 718 O O . THR A 1 97 ? 0.43903 -30.61266 7.15333 1.000 89.39374 97 THR A O 1
ATOM 722 N N . LEU A 1 98 ? 0.64479 -28.42832 7.65909 1.000 89.98823 98 LEU A N 1
ATOM 723 C CA . LEU A 1 98 ? 1.95210 -28.33211 7.01735 1.000 89.50272 98 LEU A CA 1
ATOM 724 C C . LEU A 1 98 ? 2.95314 -29.28700 7.65737 1.000 85.04677 98 LEU A C 1
ATOM 725 O O . LEU A 1 98 ? 3.69137 -29.98945 6.95788 1.000 72.91078 98 LEU A O 1
ATOM 730 N N . ARG A 1 99 ? 2.98469 -29.33419 8.99211 1.000 80.53457 99 ARG A N 1
ATOM 731 C CA . ARG A 1 99 ? 3.94971 -30.19150 9.67456 1.000 77.73866 99 ARG A CA 1
ATOM 732 C C . ARG A 1 99 ? 3.63431 -31.66775 9.46688 1.000 76.04302 99 ARG A C 1
ATOM 733 O O . ARG A 1 99 ? 4.54089 -32.47154 9.21719 1.000 68.30935 99 ARG A O 1
ATOM 741 N N . ILE A 1 100 ? 2.35754 -32.04363 9.56899 1.000 80.93666 100 ILE A N 1
ATOM 742 C CA . ILE A 1 100 ? 1.97423 -33.44538 9.40939 1.000 70.04601 100 ILE A CA 1
ATOM 743 C C . ILE A 1 100 ? 2.32135 -33.93547 8.00995 1.000 73.93107 100 ILE A C 1
ATOM 744 O O . ILE A 1 100 ? 2.95198 -34.98534 7.83703 1.000 76.15632 100 ILE A O 1
ATOM 749 N N . VAL A 1 101 ? 1.91358 -33.17701 6.99010 1.000 65.23503 101 VAL A N 1
ATOM 750 C CA . VAL A 1 101 ? 2.15391 -33.58403 5.60934 1.000 58.34436 101 VAL A CA 1
ATOM 751 C C . VAL A 1 101 ? 3.64627 -33.59069 5.30245 1.000 67.00007 101 VAL A C 1
ATOM 752 O O . VAL A 1 101 ? 4.13537 -34.44809 4.55698 1.000 58.51920 101 VAL A O 1
ATOM 756 N N . TYR A 1 102 ? 4.39563 -32.64800 5.88024 1.000 66.00676 102 TYR A N 1
ATOM 757 C CA . TYR A 1 102 ? 5.83580 -32.60030 5.64255 1.000 66.83175 102 TYR A CA 1
ATOM 758 C C . TYR A 1 102 ? 6.51107 -33.88847 6.09791 1.000 62.96855 102 TYR A C 1
ATOM 759 O O . TYR A 1 102 ? 7.35510 -34.44092 5.38264 1.000 56.81579 102 TYR A O 1
ATOM 768 N N . VAL A 1 103 ? 6.15356 -34.38027 7.28717 1.000 71.38143 103 VAL A N 1
ATOM 769 C CA . VAL A 1 103 ? 6.75635 -35.60963 7.79632 1.000 63.89767 103 VAL A CA 1
ATOM 770 C C . VAL A 1 103 ? 6.39691 -36.79162 6.90574 1.000 64.04737 103 VAL A C 1
ATOM 771 O O . VAL A 1 103 ? 7.24871 -37.63307 6.59140 1.000 55.32587 103 VAL A O 1
ATOM 775 N N . ILE A 1 104 ? 5.13237 -36.87383 6.48515 1.000 59.41957 104 ILE A N 1
ATOM 776 C CA . ILE A 1 104 ? 4.69602 -37.98118 5.63889 1.000 61.82061 104 ILE A CA 1
ATOM 777 C C . ILE A 1 104 ? 5.46211 -37.98320 4.32153 1.000 67.06988 104 ILE A C 1
ATOM 778 O O . ILE A 1 104 ? 5.90875 -39.03576 3.84927 1.000 61.06176 104 ILE A O 1
ATOM 783 N N . VAL A 1 105 ? 5.62799 -36.80964 3.70759 1.000 57.29236 105 VAL A N 1
ATOM 784 C CA . VAL A 1 105 ? 6.32601 -36.74137 2.42736 1.000 57.96744 105 VAL A CA 1
ATOM 785 C C . VAL A 1 105 ? 7.78860 -37.14054 2.58983 1.000 51.67306 105 VAL A C 1
ATOM 786 O O . VAL A 1 105 ? 8.37281 -37.78346 1.70858 1.000 57.66695 105 VAL A O 1
ATOM 790 N N . VAL A 1 106 ? 8.40047 -36.77802 3.71928 1.000 57.66749 106 VAL A N 1
ATOM 791 C CA . VAL A 1 106 ? 9.79686 -37.13881 3.94728 1.000 55.49568 106 VAL A CA 1
ATOM 792 C C . VAL A 1 106 ? 9.95634 -38.65306 4.05173 1.000 64.16760 106 VAL A C 1
ATOM 793 O O . VAL A 1 106 ? 10.89482 -39.22917 3.48654 1.000 56.81430 106 VAL A O 1
ATOM 797 N N . VAL A 1 107 ? 9.05257 -39.32536 4.77109 1.000 57.47102 107 VAL A N 1
ATOM 798 C CA . VAL A 1 107 ? 9.16432 -40.77789 4.87564 1.000 58.79828 107 VAL A CA 1
ATOM 799 C C . VAL A 1 107 ? 8.82334 -41.44321 3.54547 1.000 65.02629 107 VAL A C 1
ATOM 800 O O . VAL A 1 107 ? 9.34559 -42.52050 3.23344 1.000 63.00740 107 VAL A O 1
ATOM 804 N N . LEU A 1 108 ? 7.95011 -40.82693 2.74215 1.000 64.95585 108 LEU A N 1
ATOM 805 C CA . LEU A 1 108 ? 7.68105 -41.35423 1.40729 1.000 59.77501 108 LEU A CA 1
ATOM 806 C C . LEU A 1 108 ? 8.91046 -41.23133 0.51541 1.000 63.12103 108 LEU A C 1
ATOM 807 O O . LEU A 1 108 ? 9.16611 -42.10381 -0.32211 1.000 61.62657 108 LEU A O 1
ATOM 812 N N . GLN A 1 109 ? 9.68195 -40.15283 0.68235 1.000 58.14121 109 GLN A N 1
ATOM 813 C CA . GLN A 1 109 ? 10.94092 -40.01955 -0.04232 1.000 59.80517 109 GLN A CA 1
ATOM 814 C C . GLN A 1 109 ? 11.91232 -41.12920 0.33887 1.000 61.86133 109 GLN A C 1
ATOM 815 O O . GLN A 1 109 ? 12.62607 -41.66356 -0.51835 1.000 60.94758 109 GLN A O 1
ATOM 821 N N . ILE A 1 110 ? 11.95506 -41.48469 1.62436 1.000 63.48327 110 ILE A N 1
ATOM 822 C CA . ILE A 1 110 ? 12.82469 -42.56575 2.07843 1.000 66.67655 110 ILE A CA 1
ATOM 823 C C . ILE A 1 110 ? 12.43344 -43.87988 1.41727 1.000 68.73535 110 ILE A C 1
ATOM 824 O O . ILE A 1 110 ? 13.29607 -44.66121 0.99622 1.000 69.47755 110 ILE A O 1
ATOM 829 N N . ALA A 1 111 ? 11.12832 -44.14271 1.31256 1.000 60.30805 111 ALA A N 1
ATOM 830 C CA . ALA A 1 111 ? 10.66452 -45.38122 0.69444 1.000 60.28118 111 ALA A CA 1
ATOM 831 C C . ALA A 1 111 ? 11.11875 -45.47527 -0.75722 1.000 64.82097 111 ALA A C 1
ATOM 832 O O . ALA A 1 111 ? 11.62141 -46.51579 -1.19634 1.000 63.89611 111 ALA A O 1
ATOM 834 N N . LEU A 1 112 ? 10.95464 -44.38972 -1.51714 1.000 61.25051 112 LEU A N 1
ATOM 835 C CA . LEU A 1 112 ? 11.37766 -44.39152 -2.91312 1.000 66.75036 112 LEU A CA 1
ATOM 836 C C . LEU A 1 112 ? 12.89236 -44.51501 -3.03559 1.000 68.21282 112 LEU A C 1
ATOM 837 O O . LEU A 1 112 ? 13.39344 -45.28357 -3.86507 1.000 70.53213 112 LEU A O 1
ATOM 842 N N . GLU A 1 113 ? 13.63623 -43.76610 -2.21820 1.000 68.21170 113 GLU A N 1
ATOM 843 C CA . GLU A 1 113 ? 15.09406 -43.80415 -2.28779 1.000 73.99955 113 GLU A CA 1
ATOM 844 C C . GLU A 1 113 ? 15.64041 -45.16185 -1.86200 1.000 70.43024 113 GLU A C 1
ATOM 845 O O . GLU A 1 113 ? 16.57016 -45.68545 -2.48745 1.000 79.05292 113 GLU A O 1
ATOM 851 N N . ALA A 1 114 ? 15.08143 -45.74440 -0.79740 1.000 66.74659 114 ALA A N 1
ATOM 852 C CA . ALA A 1 114 ? 15.54891 -47.04903 -0.33746 1.000 74.34966 114 ALA A CA 1
ATOM 853 C C . ALA A 1 114 ? 15.30093 -48.12554 -1.38516 1.000 77.91457 114 ALA A C 1
ATOM 854 O O . ALA A 1 114 ? 16.09733 -49.06074 -1.52353 1.000 86.30270 114 ALA A O 1
ATOM 856 N N . HIS A 1 115 ? 14.19715 -48.01426 -2.12844 1.000 80.79310 115 HIS A N 1
ATOM 857 C CA . HIS A 1 115 ? 13.92256 -48.97250 -3.19386 1.000 80.16843 115 HIS A CA 1
ATOM 858 C C . HIS A 1 115 ? 14.98790 -48.90746 -4.28062 1.000 79.18967 115 HIS A C 1
ATOM 859 O O . HIS A 1 115 ? 15.38539 -49.93917 -4.83449 1.000 81.55117 115 HIS A O 1
ATOM 866 N N . ARG A 1 116 ? 15.45793 -47.70057 -4.60502 1.000 79.75477 116 ARG A N 1
ATOM 867 C CA . ARG A 1 116 ? 16.48108 -47.56031 -5.63552 1.000 83.94250 116 ARG A CA 1
ATOM 868 C C . ARG A 1 116 ? 17.84367 -48.03228 -5.15029 1.000 80.77936 116 ARG A C 1
ATOM 869 O O . ARG A 1 116 ? 18.69269 -48.40935 -5.96573 1.000 100.99845 116 ARG A O 1
ATOM 877 N N . ASN A 1 117 ? 18.07766 -48.00513 -3.84079 1.000 92.82278 117 ASN A N 1
ATOM 878 C CA . ASN A 1 117 ? 19.35406 -48.39791 -3.26200 1.000 93.38874 117 ASN A CA 1
ATOM 879 C C . ASN A 1 117 ? 19.37127 -49.85012 -2.80387 1.000 93.38960 117 ASN A C 1
ATOM 880 O O . ASN A 1 117 ? 20.31983 -50.26621 -2.13137 1.000 104.31186 117 ASN A O 1
ATOM 885 N N . GLY A 1 118 ? 18.34663 -50.62718 -3.14705 1.000 94.56230 118 GLY A N 1
ATOM 886 C CA . GLY A 1 118 ? 18.30092 -52.02859 -2.79276 1.000 100.34136 118 GLY A CA 1
ATOM 887 C C . GLY A 1 118 ? 17.89047 -52.32135 -1.36760 1.000 101.73089 118 GLY A C 1
ATOM 888 O O . GLY A 1 118 ? 17.87722 -53.49506 -0.97516 1.000 99.84176 118 GLY A O 1
ATOM 889 N N . GLN A 1 119 ? 17.55871 -51.30070 -0.57838 1.000 90.27814 119 GLN A N 1
ATOM 890 C CA . GLN A 1 119 ? 17.12897 -51.49957 0.80550 1.000 88.91075 119 GLN A CA 1
ATOM 891 C C . GLN A 1 119 ? 15.61285 -51.69659 0.83638 1.000 83.19039 119 GLN A C 1
ATOM 892 O O . GLN A 1 119 ? 14.84014 -50.83428 1.25802 1.000 72.26071 119 GLN A O 1
ATOM 898 N N . GLU A 1 120 ? 15.19366 -52.87185 0.36095 1.000 83.44622 120 GLU A N 1
ATOM 899 C CA . GLU A 1 120 ? 13.76776 -53.17900 0.30995 1.000 84.78083 120 GLU A CA 1
ATOM 900 C C . GLU A 1 120 ? 13.17228 -53.30099 1.70712 1.000 83.53264 120 GLU A C 1
ATOM 901 O O . GLU A 1 120 ? 12.02583 -52.89805 1.93447 1.000 86.40476 120 GLU A O 1
ATOM 907 N N . GLU A 1 121 ? 13.92872 -53.86201 2.65244 1.000 76.51863 121 GLU A N 1
ATOM 908 C CA . GLU A 1 121 ? 13.43856 -53.97214 4.02261 1.000 69.58068 121 GLU A CA 1
ATOM 909 C C . GLU A 1 121 ? 13.16443 -52.59491 4.61571 1.000 84.52557 121 GLU A C 1
ATOM 910 O O . GLU A 1 121 ? 12.11756 -52.36771 5.23417 1.000 77.57976 121 GLU A O 1
ATOM 912 N N . LEU A 1 122 ? 14.09807 -51.65825 4.43030 1.000 77.90732 122 LEU A N 1
ATOM 913 C CA . LEU A 1 122 ? 13.86783 -50.28581 4.86856 1.000 63.02808 122 LEU A CA 1
ATOM 914 C C . LEU A 1 122 ? 12.73182 -49.64080 4.08491 1.000 75.95051 122 LEU A C 1
ATOM 915 O O . LEU A 1 122 ? 11.91614 -48.90421 4.65211 1.000 68.41012 122 LEU A O 1
ATOM 920 N N . ALA A 1 123 ? 12.66237 -49.90731 2.77819 1.000 64.3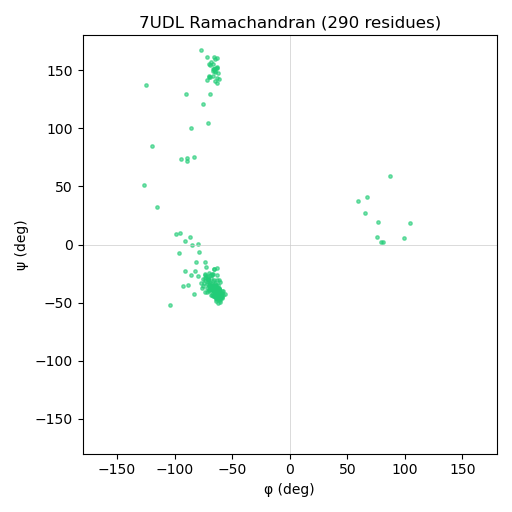2560 123 ALA A N 1
ATOM 921 C CA . ALA A 1 123 ? 11.59266 -49.34339 1.96105 1.000 72.83121 123 ALA A CA 1
ATOM 922 C C . ALA A 1 123 ? 10.22658 -49.83528 2.42239 1.000 72.08445 123 ALA A C 1
ATOM 923 O O . ALA A 1 123 ? 9.26278 -49.06165 2.46453 1.000 66.33358 123 ALA A O 1
ATOM 925 N N . LYS A 1 124 ? 10.12128 -51.12211 2.76561 1.000 75.33274 124 LYS A N 1
ATOM 926 C CA . LYS A 1 124 ? 8.85709 -51.65088 3.26919 1.000 78.97246 124 LYS A CA 1
ATOM 927 C C . LYS A 1 124 ? 8.47380 -50.99658 4.59093 1.000 75.95326 124 LYS A C 1
ATOM 928 O O . LYS A 1 124 ? 7.29469 -50.71273 4.83272 1.000 73.56246 124 LYS A O 1
ATOM 934 N N . LEU A 1 125 ? 9.45708 -50.75608 5.46307 1.000 75.83742 125 LEU A N 1
ATOM 935 C CA . LEU A 1 125 ? 9.17117 -50.12126 6.74673 1.000 72.82080 125 LEU A CA 1
ATOM 936 C C . LEU A 1 125 ? 8.70487 -48.68154 6.56699 1.000 67.69746 125 LEU A C 1
ATOM 937 O O . LEU A 1 125 ? 7.83825 -48.20862 7.31147 1.000 64.74288 125 LEU A O 1
ATOM 942 N N . ALA A 1 126 ? 9.27514 -47.96528 5.59434 1.000 68.36109 126 ALA A N 1
ATOM 943 C CA . ALA A 1 126 ? 8.87602 -46.57968 5.36321 1.000 63.63756 126 ALA A CA 1
ATOM 944 C C . ALA A 1 126 ? 7.42667 -46.48841 4.90092 1.000 59.08786 126 ALA A C 1
ATOM 945 O O . ALA A 1 126 ? 6.70131 -45.56442 5.29048 1.000 64.97367 126 ALA A O 1
ATOM 947 N N . LEU A 1 127 ? 6.99021 -47.43217 4.06258 1.000 61.74353 127 LEU A N 1
ATOM 948 C CA . LEU A 1 127 ? 5.59637 -47.44974 3.62763 1.000 62.78653 127 LEU A CA 1
ATOM 949 C C . LEU A 1 127 ? 4.65175 -47.64342 4.80586 1.000 69.97801 127 LEU A C 1
ATOM 950 O O . LEU A 1 127 ? 3.62651 -46.95935 4.90736 1.000 69.95086 127 LEU A O 1
ATOM 955 N N . ARG A 1 128 ? 4.98216 -48.57187 5.70774 1.000 71.95448 128 ARG A N 1
ATOM 956 C CA . ARG A 1 128 ? 4.13104 -48.81617 6.86796 1.000 76.82072 128 ARG A CA 1
ATOM 957 C C . ARG A 1 128 ? 4.04843 -47.58487 7.76126 1.000 67.95228 128 ARG A C 1
ATOM 958 O O . ARG A 1 128 ? 2.97889 -47.26682 8.29485 1.000 77.40765 128 ARG A O 1
ATOM 966 N N . THR A 1 129 ? 5.17167 -46.88456 7.94367 1.000 69.20927 129 THR A N 1
ATOM 967 C CA . THR A 1 129 ? 5.15642 -45.64793 8.71950 1.000 59.95756 129 THR A CA 1
ATOM 968 C C . THR A 1 129 ? 4.27033 -44.59848 8.06113 1.000 72.32832 129 THR A C 1
ATOM 969 O O . THR A 1 129 ? 3.48528 -43.92315 8.73752 1.000 76.91077 129 THR A O 1
ATOM 973 N N . ALA A 1 130 ? 4.38080 -44.45122 6.73863 1.000 67.61289 130 ALA A N 1
ATOM 974 C CA . ALA A 1 130 ? 3.53508 -43.50180 6.02391 1.000 68.04664 130 ALA A CA 1
ATOM 975 C C . ALA A 1 130 ? 2.06510 -43.88438 6.12716 1.000 69.49626 130 ALA A C 1
ATOM 976 O O . ALA A 1 130 ? 1.20466 -43.01966 6.32934 1.000 70.66501 130 ALA A O 1
ATOM 978 N N . GLU A 1 131 ? 1.75905 -45.17818 5.99445 1.000 74.48200 131 GLU A N 1
ATOM 979 C CA . GLU A 1 131 ? 0.37205 -45.62552 6.07392 1.000 81.28300 131 GLU A CA 1
ATOM 980 C C . GLU A 1 131 ? -0.23396 -45.30531 7.43398 1.000 76.49373 131 GLU A C 1
ATOM 981 O O . GLU A 1 131 ? -1.37596 -44.83928 7.51852 1.000 81.89743 131 GLU A O 1
ATOM 987 N N . GLU A 1 132 ? 0.51618 -45.54914 8.51131 1.000 83.02883 132 GLU A N 1
ATOM 988 C CA . GLU A 1 132 ? 0.02172 -45.21856 9.84399 1.000 91.10122 132 GLU A CA 1
ATOM 989 C C . GLU A 1 132 ? -0.11656 -43.71217 10.02398 1.000 88.05647 132 GLU A C 1
ATOM 990 O O . GLU A 1 132 ? -1.06733 -43.24337 10.66062 1.000 92.64246 132 GLU A O 1
ATOM 996 N N . ALA A 1 133 ? 0.82653 -42.93817 9.48091 1.000 84.35211 133 ALA A N 1
ATOM 997 C CA . ALA A 1 133 ? 0.70536 -41.48527 9.53609 1.000 77.91148 133 ALA A CA 1
ATOM 998 C C . ALA A 1 133 ? -0.49558 -41.00123 8.73297 1.000 80.93840 133 ALA A C 1
ATOM 999 O O . ALA A 1 133 ? -1.23489 -40.11675 9.18114 1.000 80.00632 133 ALA A O 1
ATOM 1001 N N . ILE A 1 134 ? -0.70535 -41.56992 7.54209 1.000 81.65285 134 ILE A N 1
ATOM 1002 C CA . ILE A 1 134 ? -1.85778 -41.19562 6.72448 1.000 86.62655 134 ILE A CA 1
ATOM 1003 C C . ILE A 1 134 ? -3.15531 -41.59441 7.41624 1.000 89.12736 134 ILE A C 1
ATOM 1004 O O . ILE A 1 134 ? -4.12633 -40.82770 7.43759 1.000 92.89648 134 ILE A O 1
ATOM 1009 N N . LYS A 1 135 ? -3.19306 -42.79926 7.99313 1.000 101.37467 135 LYS A N 1
ATOM 1010 C CA . LYS A 1 135 ? -4.37910 -43.23492 8.72591 1.000 112.33522 135 LYS A CA 1
ATOM 1011 C C . LYS A 1 135 ? -4.67098 -42.31077 9.90112 1.000 106.88214 135 LYS A C 1
ATOM 1012 O O . LYS A 1 135 ? -5.83221 -41.98099 10.16933 1.000 125.30688 135 LYS A O 1
ATOM 1018 N N . ALA A 1 136 ? -3.62719 -41.88880 10.61799 1.000 109.45125 136 ALA A N 1
ATOM 1019 C CA . ALA A 1 136 ? -3.82108 -41.01428 11.76907 1.000 108.87118 136 ALA A CA 1
ATOM 1020 C C . ALA A 1 136 ? -4.40265 -39.66836 11.35401 1.000 120.24423 136 ALA A C 1
ATOM 1021 O O . ALA A 1 136 ? -5.25396 -39.10886 12.05513 1.000 134.58063 136 ALA A O 1
ATOM 1023 N N . THR A 1 137 ? -3.95006 -39.12835 10.22080 1.000 103.66264 137 THR A N 1
ATOM 1024 C CA . THR A 1 137 ? -4.43233 -37.82721 9.76879 1.000 106.74467 137 THR A CA 1
ATOM 1025 C C . THR A 1 137 ? -5.83236 -37.91932 9.17060 1.000 117.60684 137 THR A C 1
ATOM 1026 O O . THR A 1 137 ? -6.65072 -37.01161 9.35831 1.000 126.47026 137 THR A O 1
ATOM 1030 N N . GLU A 1 138 ? -6.12619 -39.00493 8.44937 1.000 122.60542 138 GLU A N 1
ATOM 1031 C CA . GLU A 1 138 ? -7.44130 -39.16613 7.83853 1.000 117.56305 138 GLU A CA 1
ATOM 1032 C C . GLU A 1 138 ? -8.52966 -39.47446 8.85794 1.000 127.02418 138 GLU A C 1
ATOM 1033 O O . GLU A 1 138 ? -9.71365 -39.30791 8.54790 1.000 121.92529 138 GLU A O 1
ATOM 1039 N N A ARG A 1 139 ? -8.16811 -39.89969 10.06494 0.450 128.97268 139 ARG A N 1
ATOM 1040 N N B ARG A 1 139 ? -8.15691 -39.93286 10.05290 0.550 129.00051 139 ARG A N 1
ATOM 1041 C CA A ARG A 1 139 ? -9.15854 -40.30510 11.05187 0.450 131.68621 139 ARG A CA 1
ATOM 1042 C CA B ARG A 1 139 ? -9.11021 -40.34891 11.07390 0.550 131.78462 139 ARG A CA 1
ATOM 1043 C C A ARG A 1 139 ? -9.18779 -39.43867 12.30243 0.450 128.80137 139 ARG A C 1
ATOM 1044 C C B ARG A 1 139 ? -9.19251 -39.40650 12.26378 0.550 128.70498 139 ARG A C 1
ATOM 1045 O O A ARG A 1 139 ? -10.22934 -39.37273 12.95869 0.450 137.89767 139 ARG A O 1
ATOM 1046 O O B ARG A 1 139 ? -10.27254 -39.25473 12.83921 0.550 137.76536 139 ARG A O 1
ATOM 1061 N N . GLY A 1 140 ? -8.08655 -38.77838 12.65295 1.000 137.73577 140 GLY A N 1
ATOM 1062 C CA . GLY A 1 140 ? -8.09775 -37.86626 13.78064 1.000 138.97975 140 GLY A CA 1
ATOM 1063 C C . GLY A 1 140 ? -7.24659 -38.28312 14.96185 1.000 129.75587 140 GLY A C 1
ATOM 1064 O O . GLY A 1 140 ? -7.56494 -37.94924 16.10772 1.000 145.40499 140 GLY A O 1
ATOM 1065 N N . GLU A 1 141 ? -6.16274 -39.00831 14.70313 1.000 132.58628 141 GLU A N 1
ATOM 1066 C CA . GLU A 1 141 ? -5.23280 -39.40717 15.75076 1.000 146.11032 141 GLU A CA 1
ATOM 1067 C C . GLU A 1 141 ? -4.15198 -38.34260 15.89226 1.000 145.64716 141 GLU A C 1
ATOM 1068 O O . GLU A 1 141 ? -3.54126 -37.93400 14.89936 1.000 128.00454 141 GLU A O 1
ATOM 1074 N N . GLU A 1 142 ? -3.91829 -37.89661 17.12604 1.000 152.11712 142 GLU A N 1
ATOM 1075 C CA . GLU A 1 142 ? -3.02488 -36.77474 17.39202 1.000 140.75736 142 GLU A CA 1
ATOM 1076 C C . GLU A 1 142 ? -1.67497 -37.20301 17.95466 1.000 122.87064 142 GLU A C 1
ATOM 1077 O O . GLU A 1 142 ? -0.63165 -36.79815 17.43442 1.000 118.13043 142 GLU A O 1
ATOM 1079 N N . GLU A 1 143 ? -1.67400 -38.00831 19.01901 1.000 128.13543 143 GLU A N 1
ATOM 1080 C CA . GLU A 1 143 ? -0.42145 -38.36047 19.67904 1.000 130.81525 143 GLU A CA 1
ATOM 1081 C C . GLU A 1 143 ? 0.47503 -39.21408 18.78954 1.000 124.55756 143 GLU A C 1
ATOM 1082 O O . GLU A 1 143 ? 1.69894 -39.21000 18.96574 1.000 128.75577 143 GLU A O 1
ATOM 1084 N N . THR A 1 144 ? -0.10775 -39.94193 17.83281 1.000 124.00941 144 THR A N 1
ATOM 1085 C CA . THR A 1 144 ? 0.67941 -40.84351 16.99389 1.000 126.83735 144 THR A CA 1
ATOM 1086 C C . THR A 1 144 ? 1.71317 -40.08244 16.17035 1.000 112.08531 144 THR A C 1
ATOM 1087 O O . THR A 1 144 ? 2.84436 -40.55230 15.99013 1.000 106.98950 144 THR A O 1
ATOM 1091 N N . LEU A 1 145 ? 1.34934 -38.89408 15.68163 1.000 110.68556 145 LEU A N 1
ATOM 1092 C CA . LEU A 1 145 ? 2.24532 -38.13179 14.81771 1.000 106.63973 145 LEU A CA 1
ATOM 1093 C C . LEU A 1 145 ? 3.54798 -37.76973 15.52063 1.000 99.63543 145 LEU A C 1
ATOM 1094 O O . LEU A 1 145 ? 4.58953 -37.65029 14.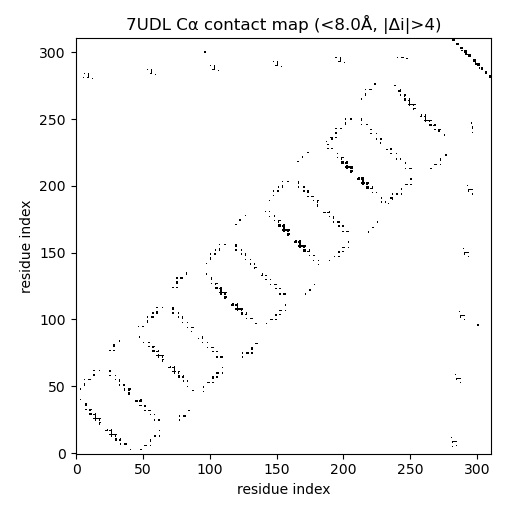86571 1.000 91.91950 145 LEU A O 1
ATOM 1099 N N . ARG A 1 146 ? 3.51399 -37.58764 16.84363 1.000 101.61745 146 ARG A N 1
ATOM 1100 C CA . ARG A 1 146 ? 4.74567 -37.32290 17.58160 1.000 76.52369 146 ARG A CA 1
ATOM 1101 C C . ARG A 1 146 ? 5.70484 -38.50392 17.49122 1.000 93.19625 146 ARG A C 1
ATOM 1102 O O . ARG A 1 146 ? 6.91304 -38.32074 17.29855 1.000 92.64225 146 ARG A O 1
ATOM 1104 N N . ILE A 1 147 ? 5.18379 -39.72585 17.62914 1.000 94.91494 147 ILE A N 1
ATOM 1105 C CA . ILE A 1 147 ? 6.02088 -40.91242 17.47934 1.000 79.60393 147 ILE A CA 1
ATOM 1106 C C . ILE A 1 147 ? 6.46262 -41.08039 16.03113 1.000 84.81801 147 ILE A C 1
ATOM 1107 O O . ILE A 1 147 ? 7.57286 -41.55820 15.76584 1.000 77.65599 147 ILE A O 1
ATOM 1112 N N . VAL A 1 148 ? 5.61373 -40.69069 15.07512 1.000 85.05108 148 VAL A N 1
ATOM 1113 C CA . VAL A 1 148 ? 5.97251 -40.79751 13.66233 1.000 75.66582 148 VAL A CA 1
ATOM 1114 C C . VAL A 1 148 ? 7.24327 -40.00877 13.37431 1.000 73.06398 148 VAL A C 1
ATOM 1115 O O . VAL A 1 148 ? 8.11642 -40.46384 12.62549 1.000 72.68939 148 VAL A O 1
ATOM 1119 N N . TYR A 1 149 ? 7.37410 -38.82272 13.97515 1.000 67.49703 149 TYR A N 1
ATOM 1120 C CA . TYR A 1 149 ? 8.56349 -38.00256 13.76018 1.000 66.36487 149 TYR A CA 1
ATOM 1121 C C . TYR A 1 149 ? 9.82680 -38.74980 14.17143 1.000 70.03406 149 TYR A C 1
ATOM 1122 O O . TYR A 1 149 ? 10.82397 -38.75590 13.44069 1.000 68.84624 149 TYR A O 1
ATOM 1131 N N . VAL A 1 150 ? 9.80109 -39.38764 15.34364 1.000 69.08788 150 VAL A N 1
ATOM 1132 C CA . VAL A 1 150 ? 10.97324 -40.11522 15.82045 1.000 61.94495 150 VAL A CA 1
ATOM 1133 C C . VAL A 1 150 ? 11.27551 -41.29674 14.90666 1.000 68.70192 150 VAL A C 1
ATOM 1134 O O . VAL A 1 150 ? 12.44227 -41.61965 14.64973 1.000 61.15491 150 VAL A O 1
ATOM 1138 N N . ILE A 1 151 ? 10.23155 -41.95654 14.39819 1.000 69.41841 151 ILE A N 1
ATOM 1139 C CA . ILE A 1 151 ? 10.43331 -43.08737 13.49710 1.000 64.25287 151 ILE A CA 1
ATOM 1140 C C . ILE A 1 151 ? 11.09570 -42.63022 12.20367 1.000 65.32637 151 ILE A C 1
ATOM 1141 O O . ILE A 1 151 ? 12.03598 -43.26652 11.71292 1.000 66.79859 151 ILE A O 1
ATOM 1146 N N . VAL A 1 152 ? 10.62873 -41.51501 11.63648 1.000 60.40145 152 VAL A N 1
ATOM 1147 C CA . VAL A 1 152 ? 11.21258 -41.02784 10.39007 1.000 59.75038 152 VAL A CA 1
ATOM 1148 C C . VAL A 1 152 ? 12.66815 -40.63153 10.59784 1.000 61.60131 152 VAL A C 1
ATOM 1149 O O . VAL A 1 152 ? 13.50461 -40.81685 9.70454 1.000 60.47165 152 VAL A O 1
ATOM 1153 N N . VAL A 1 153 ? 12.99868 -40.08941 11.77212 1.000 64.48278 153 VAL A N 1
ATOM 1154 C CA . VAL A 1 153 ? 14.38407 -39.72494 12.06088 1.000 60.75531 153 VAL A CA 1
ATOM 1155 C C . VAL A 1 153 ? 15.27387 -40.96311 12.06315 1.000 60.61099 153 VAL A C 1
ATOM 1156 O O . VAL A 1 153 ? 16.34980 -40.97521 11.45383 1.000 63.22689 153 VAL A O 1
ATOM 1160 N N . VAL A 1 154 ? 14.83719 -42.02809 12.74149 1.000 59.85939 154 VAL A N 1
ATOM 1161 C CA . VAL A 1 154 ? 15.67041 -43.22493 12.81515 1.000 60.46335 154 VAL A CA 1
ATOM 1162 C C . VAL A 1 154 ? 15.69179 -43.95252 11.47441 1.000 64.29717 154 VAL A C 1
ATOM 1163 O O . VAL A 1 154 ? 16.66404 -44.64736 11.15565 1.000 56.36351 154 VAL A O 1
ATOM 1167 N N . LEU A 1 155 ? 14.63659 -43.80829 10.66612 1.000 57.30407 155 LEU A N 1
ATOM 1168 C CA . LEU A 1 155 ? 14.67277 -44.35279 9.31206 1.000 61.59355 155 LEU A CA 1
ATOM 1169 C C . LEU A 1 155 ? 15.69238 -43.61289 8.45561 1.000 52.39336 155 LEU A C 1
ATOM 1170 O O . LEU A 1 155 ? 16.36136 -44.22074 7.61142 1.000 61.39210 155 LEU A O 1
ATOM 1175 N N . GLN A 1 156 ? 15.81827 -42.29759 8.65404 1.000 53.00959 156 GLN A N 1
ATOM 1176 C CA . GLN A 1 156 ? 16.85941 -41.53905 7.96732 1.000 59.63968 156 GLN A CA 1
ATOM 1177 C C . GLN A 1 156 ? 18.24523 -42.04790 8.34548 1.000 61.57598 156 GLN A C 1
ATOM 1178 O O . GLN A 1 156 ? 19.13489 -42.14358 7.49182 1.000 54.20592 156 GLN A O 1
ATOM 1184 N N . ILE A 1 157 ? 18.44332 -42.38057 9.62376 1.000 55.89916 157 ILE A N 1
ATOM 1185 C CA . ILE A 1 157 ? 19.72916 -42.90162 10.07978 1.000 55.82421 157 ILE A CA 1
ATOM 1186 C C . ILE A 1 157 ? 20.06296 -44.20623 9.36863 1.000 55.25695 157 ILE A C 1
ATOM 1187 O O . ILE A 1 157 ? 21.19898 -44.41397 8.92435 1.000 57.89790 157 ILE A O 1
ATOM 1192 N N . ALA A 1 158 ? 19.08038 -45.10323 9.24562 1.000 52.58045 158 ALA A N 1
ATOM 1193 C CA . ALA A 1 158 ? 19.32062 -46.37946 8.57838 1.000 56.05137 158 ALA A CA 1
ATOM 1194 C C . ALA A 1 158 ? 19.71435 -46.17648 7.12143 1.000 66.47520 158 ALA A C 1
ATOM 1195 O O . ALA A 1 158 ? 20.61925 -46.85100 6.61521 1.000 58.44932 158 ALA A O 1
ATOM 1197 N N . LEU A 1 159 ? 19.04016 -45.25526 6.42970 1.000 57.17437 159 LEU A N 1
ATOM 1198 C CA . LEU A 1 159 ? 19.35956 -44.99518 5.03054 1.000 63.52208 159 LEU A CA 1
ATOM 1199 C C . LEU A 1 159 ? 20.77816 -44.45642 4.88266 1.000 63.62784 159 LEU A C 1
ATOM 1200 O O . LEU A 1 159 ? 21.53935 -44.90527 4.01738 1.000 71.55459 159 LEU A O 1
ATOM 1205 N N . GLU A 1 160 ? 21.15381 -43.49304 5.72873 1.000 64.61921 160 GLU A N 1
ATOM 1206 C CA . GLU A 1 160 ? 22.48758 -42.90501 5.63826 1.000 66.03449 160 GLU A CA 1
ATOM 1207 C C . GLU A 1 160 ? 23.56643 -43.89195 6.06785 1.000 65.53681 160 GLU A C 1
ATOM 1208 O O . GLU A 1 160 ? 24.64416 -43.94148 5.46293 1.000 67.83056 160 GLU A O 1
ATOM 1214 N N . ALA A 1 161 ? 23.29932 -44.68060 7.11255 1.000 60.02990 161 ALA A N 1
ATOM 1215 C CA . ALA A 1 161 ? 24.29036 -45.64323 7.58373 1.000 65.58921 161 ALA A CA 1
ATOM 1216 C C . ALA A 1 161 ? 24.60543 -46.67753 6.51132 1.000 65.67629 161 ALA A C 1
ATOM 1217 O O . ALA A 1 161 ? 25.76704 -47.05985 6.32896 1.000 71.69612 161 ALA A O 1
ATOM 1219 N N . HIS A 1 162 ? 23.58086 -47.14433 5.79421 1.000 71.72633 162 HIS A N 1
ATOM 1220 C CA . HIS A 1 162 ? 23.80728 -48.09057 4.70822 1.000 67.19829 162 HIS A CA 1
ATOM 1221 C C . HIS A 1 162 ? 24.66271 -47.47345 3.60849 1.000 70.20921 162 HIS A C 1
ATOM 1222 O O . HIS A 1 162 ? 25.54987 -48.13503 3.05574 1.000 73.90041 162 HIS A O 1
ATOM 1229 N N . ARG A 1 163 ? 24.41134 -46.20496 3.27601 1.000 64.89388 163 ARG A N 1
ATOM 1230 C CA . ARG A 1 163 ? 25.18308 -45.55150 2.22409 1.000 75.74638 163 ARG A CA 1
ATOM 1231 C C . ARG A 1 163 ? 26.59491 -45.20707 2.68480 1.000 83.28369 163 ARG A C 1
ATOM 1232 O O . ARG A 1 163 ? 27.50694 -45.10893 1.85601 1.000 86.22663 163 ARG A O 1
ATOM 1240 N N . ASN A 1 164 ? 26.79702 -45.02427 3.98855 1.000 76.22342 164 ASN A N 1
ATOM 1241 C CA . ASN A 1 164 ? 28.10463 -44.69490 4.54221 1.000 76.14397 164 ASN A CA 1
ATOM 1242 C C . ASN A 1 164 ? 28.91094 -45.92209 4.94790 1.000 71.27445 164 ASN A C 1
ATOM 1243 O O . ASN A 1 164 ? 30.01593 -45.77006 5.47880 1.000 86.56715 164 ASN A O 1
ATOM 1248 N N . GLY A 1 165 ? 28.39163 -47.12511 4.71710 1.000 86.15460 165 GLY A N 1
ATOM 1249 C CA . GLY A 1 165 ? 29.09461 -48.33699 5.07485 1.000 80.87318 165 GLY A CA 1
ATOM 1250 C C . GLY A 1 165 ? 28.98923 -48.74165 6.52914 1.000 92.57412 165 GLY A C 1
ATOM 1251 O O . GLY A 1 165 ? 29.60403 -49.74244 6.91999 1.000 91.78900 165 GLY A O 1
ATOM 1252 N N . GLN A 1 166 ? 28.23977 -47.99820 7.34499 1.000 73.93268 166 GLN A N 1
ATOM 1253 C CA . GLN A 1 166 ? 28.03920 -48.33836 8.75365 1.000 75.08609 166 GLN A CA 1
ATOM 1254 C C . GLN A 1 166 ? 26.91446 -49.36549 8.84955 1.000 73.28405 166 GLN A C 1
ATOM 1255 O O . GLN A 1 166 ? 25.78053 -49.06610 9.23274 1.000 63.86995 166 GLN A O 1
ATOM 1261 N N . GLU A 1 167 ? 27.24236 -50.60860 8.48767 1.000 77.07970 167 GLU A N 1
ATOM 1262 C CA . GLU A 1 167 ? 26.21948 -51.65022 8.42504 1.000 72.92197 167 GLU A CA 1
ATOM 1263 C C . GLU A 1 167 ? 25.69277 -52.03314 9.80406 1.000 73.13853 167 GLU A C 1
ATOM 1264 O O . GLU A 1 167 ? 24.50591 -52.35054 9.93940 1.000 65.48451 167 GLU A O 1
ATOM 1270 N N A GLU A 1 168 ? 26.54726 -52.02541 10.82996 0.530 76.17487 168 GLU A N 1
ATOM 1271 N N B GLU A 1 168 ? 26.54910 -52.02127 10.82916 0.470 74.88951 168 GLU A N 1
ATOM 1272 C CA A GLU A 1 168 ? 26.07219 -52.33501 12.17607 0.530 73.47005 168 GLU A CA 1
ATOM 1273 C CA B GLU A 1 168 ? 26.08312 -52.32653 12.17896 0.470 73.45582 168 GLU A CA 1
ATOM 1274 C C A GLU A 1 168 ? 25.06636 -51.29637 12.65571 0.530 67.01007 168 GLU A C 1
ATOM 1275 C C B GLU A 1 168 ? 25.06288 -51.29694 12.64636 0.470 68.64902 168 GLU A C 1
ATOM 1276 O O A GLU A 1 168 ? 24.03492 -51.64485 13.24200 0.530 67.76112 168 GLU A O 1
ATOM 1277 O O B GLU A 1 168 ? 24.02347 -51.64803 13.21712 0.470 68.48184 168 GLU A O 1
ATOM 1288 N N . LEU A 1 169 ? 25.34928 -50.01366 12.41320 1.000 63.71194 169 LEU A N 1
ATOM 1289 C CA . LEU A 1 169 ? 24.40432 -48.96324 12.77642 1.000 59.68670 169 LEU A CA 1
ATOM 1290 C C . LEU A 1 169 ? 23.11182 -49.08372 11.97831 1.000 66.98174 169 LEU A C 1
ATOM 1291 O O . LEU A 1 169 ? 22.01770 -48.88300 12.51939 1.000 56.65070 169 LEU A O 1
ATOM 1296 N N . ALA A 1 170 ? 23.22052 -49.40730 10.68670 1.000 58.53173 170 ALA A N 1
ATOM 1297 C CA . ALA A 1 170 ? 22.03288 -49.53766 9.84923 1.000 61.16659 170 ALA A CA 1
ATOM 1298 C C . ALA A 1 170 ? 21.11829 -50.64861 10.34993 1.000 64.83860 170 ALA A C 1
ATOM 1299 O O . ALA A 1 170 ? 19.89333 -50.48163 10.39125 1.000 67.29608 170 ALA A O 1
ATOM 1301 N N . LYS A 1 171 ? 21.69339 -51.79193 10.73299 1.000 67.24655 171 LYS A N 1
ATOM 1302 C CA . LYS A 1 171 ? 20.87988 -52.88525 11.25578 1.000 67.46989 171 LYS A CA 1
ATOM 1303 C C . LYS A 1 171 ? 20.18115 -52.48543 12.54889 1.000 70.08738 171 LYS A C 1
ATOM 1304 O O . LYS A 1 171 ? 18.99207 -52.77011 12.73112 1.000 73.13155 171 LYS A O 1
ATOM 1310 N N . LEU A 1 172 ? 20.90103 -51.81716 13.45583 1.000 70.70488 172 LEU A N 1
ATOM 1311 C CA . LEU A 1 172 ? 20.28907 -51.37563 14.70609 1.000 71.02164 172 LEU A CA 1
ATOM 1312 C C . LEU A 1 172 ? 19.16645 -50.37972 14.44825 1.000 67.57405 172 LEU A C 1
ATOM 1313 O O . LEU A 1 172 ? 18.11093 -50.44193 15.09045 1.000 68.65405 172 LEU A O 1
ATOM 1318 N N . ALA A 1 173 ? 19.37738 -49.45112 13.51204 1.000 69.66556 173 ALA A N 1
ATOM 1319 C CA . ALA A 1 173 ? 18.33590 -48.48478 13.17926 1.000 55.46575 173 ALA A CA 1
ATOM 1320 C C . ALA A 1 173 ? 17.10821 -49.17662 12.60043 1.000 64.46855 173 ALA A C 1
ATOM 1321 O O . ALA A 1 173 ? 15.97171 -48.79610 12.90455 1.000 61.69143 173 ALA A O 1
ATOM 1323 N N . LEU A 1 174 ? 17.31733 -50.19269 11.75835 1.000 62.52246 174 LEU A N 1
ATOM 1324 C CA . LEU A 1 174 ? 16.19294 -50.96208 11.23483 1.000 67.08391 174 LEU A CA 1
ATOM 1325 C C . LEU A 1 174 ? 15.41985 -51.64244 12.35772 1.000 77.86480 174 LEU A C 1
ATOM 1326 O O . LEU A 1 174 ? 14.18327 -51.64693 12.35647 1.000 67.90940 174 LEU A O 1
ATOM 1331 N N . ARG A 1 175 ? 16.13309 -52.22898 13.32217 1.000 73.99521 175 ARG A N 1
ATOM 1332 C CA . ARG A 1 175 ? 15.47122 -52.88881 14.44295 1.000 83.19886 175 ARG A CA 1
ATOM 1333 C C . ARG A 1 175 ? 14.75361 -51.88429 15.33612 1.000 80.71371 175 ARG A C 1
ATOM 1334 O O . ARG A 1 175 ? 13.65791 -52.16354 15.83758 1.000 84.38188 175 ARG A O 1
ATOM 1342 N N . THR A 1 176 ? 15.36155 -50.71501 15.55424 1.000 71.01866 176 THR A N 1
ATOM 1343 C CA . THR A 1 176 ? 14.76442 -49.71799 16.43721 1.000 71.42630 176 THR A CA 1
ATOM 1344 C C . THR A 1 176 ? 13.41961 -49.23820 15.90368 1.000 89.48047 176 THR A C 1
ATOM 1345 O O . THR A 1 176 ? 12.46153 -49.07637 16.66921 1.000 84.84679 176 THR A O 1
ATOM 1349 N N . ALA A 1 177 ? 13.32833 -49.00673 14.59150 1.000 79.71544 177 ALA A N 1
ATOM 1350 C CA . ALA A 1 177 ? 12.07551 -48.53731 14.00892 1.000 79.08625 177 ALA A CA 1
ATOM 1351 C C . ALA A 1 177 ? 10.97533 -49.58400 14.13480 1.000 89.11077 177 ALA A C 1
ATOM 1352 O O . ALA A 1 177 ? 9.81557 -49.24475 14.39836 1.000 97.18597 177 ALA A O 1
ATOM 1354 N N . GLU A 1 178 ? 11.31558 -50.86183 13.94120 1.000 97.34771 178 GLU A N 1
ATOM 1355 C CA . GLU A 1 178 ? 10.30603 -51.91270 14.03564 1.000 93.61927 178 GLU A CA 1
ATOM 1356 C C . GLU A 1 178 ? 9.71267 -51.98804 15.43603 1.000 98.28900 178 GLU A C 1
ATOM 1357 O O . GLU A 1 178 ? 8.49316 -52.11586 15.59322 1.000 108.41775 178 GLU A O 1
ATOM 1363 N N . GLU A 1 179 ? 10.55641 -51.90549 16.46749 1.000 95.92039 179 GLU A N 1
ATOM 1364 C CA . GLU A 1 179 ? 10.04365 -51.86300 17.83159 1.000 97.01718 179 GLU A CA 1
ATOM 1365 C C . GLU A 1 179 ? 9.24406 -50.59598 18.10062 1.000 104.01934 179 GLU A C 1
ATOM 1366 O O . GLU A 1 179 ? 8.43832 -50.57156 19.03676 1.000 105.18349 179 GLU A O 1
ATOM 1372 N N . ALA A 1 180 ? 9.45220 -49.54462 17.30620 1.000 96.60708 180 ALA A N 1
ATOM 1373 C CA . ALA A 1 180 ? 8.62986 -48.34692 17.42608 1.000 96.06472 180 ALA A CA 1
ATOM 1374 C C . ALA A 1 180 ? 7.32141 -48.49365 16.65825 1.000 103.79053 180 ALA A C 1
ATOM 1375 O O . ALA A 1 180 ? 6.25820 -48.11360 17.16105 1.000 107.52214 180 ALA A O 1
ATOM 1377 N N . ILE A 1 181 ? 7.38168 -49.04322 15.44239 1.000 98.08777 181 ILE A N 1
ATOM 1378 C CA . ILE A 1 181 ? 6.16735 -49.28090 14.66657 1.000 105.42264 181 ILE A CA 1
ATOM 1379 C C . ILE A 1 181 ? 5.28672 -50.31532 15.35706 1.000 114.59612 181 ILE A C 1
ATOM 1380 O O . ILE A 1 181 ? 4.05936 -50.16974 15.41204 1.000 121.04731 181 ILE A O 1
ATOM 1385 N N . LYS A 1 182 ? 5.89642 -51.37713 15.89036 1.000 115.41606 182 LYS A N 1
ATOM 1386 C CA . LYS A 1 182 ? 5.12947 -52.39381 16.60402 1.000 107.09328 182 LYS A CA 1
ATOM 1387 C C . LYS A 1 182 ? 4.48971 -51.82166 17.86429 1.000 123.86477 182 LYS A C 1
ATOM 1388 O O . LYS A 1 182 ? 3.34265 -52.14947 18.18924 1.000 131.10328 182 LYS A O 1
ATOM 1394 N N . ALA A 1 183 ? 5.21169 -50.95814 18.58380 1.000 122.68004 183 ALA A N 1
ATOM 1395 C CA . ALA A 1 183 ? 4.66229 -50.35572 19.79346 1.000 128.60117 183 ALA A CA 1
ATOM 1396 C C . ALA A 1 183 ? 3.65014 -49.26014 19.48331 1.000 130.57084 183 ALA A C 1
ATOM 1397 O O . ALA A 1 183 ? 2.73451 -49.02807 20.28114 1.000 134.01558 183 ALA A O 1
ATOM 1399 N N . THR A 1 184 ? 3.80216 -48.57160 18.34844 1.000 118.30482 184 THR A N 1
ATOM 1400 C CA . THR A 1 184 ? 2.82617 -47.55652 17.96454 1.000 120.72751 184 THR A CA 1
ATOM 1401 C C . THR A 1 184 ? 1.45251 -48.17518 17.74248 1.000 136.26930 184 THR A C 1
ATOM 1402 O O . THR A 1 184 ? 0.43521 -47.63219 18.19043 1.000 146.24810 184 THR A O 1
ATOM 1406 N N . GLU A 1 185 ? 1.40471 -49.31758 17.05936 1.000 137.39347 185 GLU A N 1
ATOM 1407 C CA . GLU A 1 185 ? 0.14043 -49.99040 16.79902 1.000 133.49197 185 GLU A CA 1
ATOM 1408 C C . GLU A 1 185 ? -0.33412 -50.82816 17.97367 1.000 125.55588 185 GLU A C 1
ATOM 1409 O O . GLU A 1 185 ? -1.50216 -51.22978 17.99554 1.000 130.52440 185 GLU A O 1
ATOM 1415 N N . ARG A 1 186 ? 0.54094 -51.11134 18.93503 1.000 133.88783 186 ARG A N 1
ATOM 1416 C CA . ARG A 1 186 ? 0.13033 -51.77767 20.16234 1.000 133.40484 186 ARG A CA 1
ATOM 1417 C C . ARG A 1 186 ? -0.32046 -50.79278 21.23163 1.000 135.25522 186 ARG A C 1
ATOM 1418 O O . ARG A 1 186 ? -1.23780 -51.10077 21.99978 1.000 140.71280 186 ARG A O 1
ATOM 1420 N N . GLY A 1 187 ? 0.29741 -49.61575 21.29246 1.000 138.37893 187 GLY A N 1
ATOM 1421 C CA . GLY A 1 187 ? -0.09555 -48.58834 22.23172 1.000 143.71977 187 GLY A CA 1
ATOM 1422 C C . GLY A 1 187 ? 0.74134 -48.47877 23.48626 1.000 150.66717 187 GLY A C 1
ATOM 1423 O O . GLY A 1 187 ? 0.39123 -47.68749 24.36902 1.000 155.23331 187 GLY A O 1
ATOM 1424 N N . GLU A 1 188 ? 1.82864 -49.23921 23.59761 1.000 146.15493 188 GLU A N 1
ATOM 1425 C CA . GLU A 1 188 ? 2.68520 -49.18266 24.77850 1.000 144.88754 188 GLU A CA 1
ATOM 1426 C C . GLU A 1 188 ? 3.44876 -47.86392 24.78777 1.000 140.37378 188 GLU A C 1
ATOM 1427 O O . GLU A 1 188 ? 4.40459 -47.68456 24.02699 1.000 132.08845 188 GLU A O 1
ATOM 1429 N N . GLU A 1 189 ? 3.02489 -46.93447 25.64892 1.000 147.97493 189 GLU A N 1
ATOM 1430 C CA . GLU A 1 189 ? 3.66438 -45.62451 25.71965 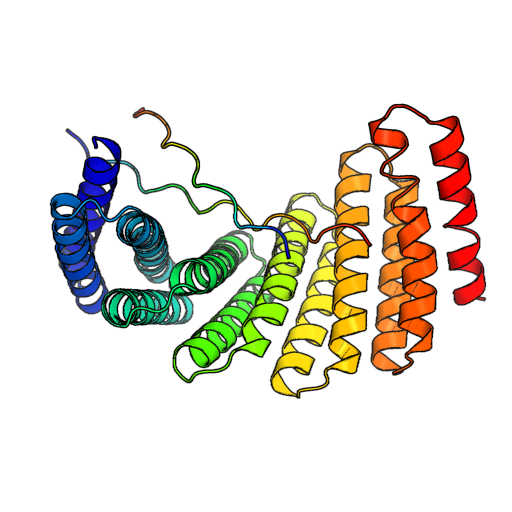1.000 136.19403 189 GLU A CA 1
ATOM 1431 C C . GLU A 1 189 ? 4.98853 -45.66180 26.47345 1.000 132.97897 189 GLU A C 1
ATOM 1432 O O . GLU A 1 189 ? 5.90183 -44.89520 26.14642 1.000 133.02359 189 GLU A O 1
ATOM 1434 N N . GLU A 1 190 ? 5.11012 -46.52704 27.48396 1.000 130.19634 190 GLU A N 1
ATOM 1435 C CA . GLU A 1 190 ? 6.35832 -46.61307 28.23557 1.000 123.60165 190 GLU A CA 1
ATOM 1436 C C . GLU A 1 190 ? 7.49827 -47.13818 27.37232 1.000 133.87208 190 GLU A C 1
ATOM 1437 O O . GLU A 1 190 ? 8.66095 -46.78440 27.60059 1.000 127.14266 190 GLU A O 1
ATOM 1439 N N . THR A 1 191 ? 7.18877 -47.98616 26.38873 1.000 135.64040 191 THR A N 1
ATOM 1440 C CA . THR A 1 191 ? 8.21518 -48.46414 25.46815 1.000 126.25866 191 THR A CA 1
ATOM 1441 C C . THR A 1 191 ? 8.74045 -47.33277 24.59206 1.000 119.65876 191 THR A C 1
ATOM 1442 O O . THR A 1 191 ? 9.94116 -47.26939 24.30203 1.000 118.14286 191 THR A O 1
ATOM 1446 N N . LEU A 1 192 ? 7.85399 -46.42847 24.16640 1.000 122.11737 192 LEU A N 1
ATOM 1447 C CA . LEU A 1 192 ? 8.25094 -45.35294 23.26293 1.000 114.80068 192 LEU A CA 1
ATOM 1448 C C . LEU A 1 192 ? 9.26944 -44.41690 23.90212 1.000 105.60894 192 LEU A C 1
ATOM 1449 O O . LEU A 1 192 ? 10.10493 -43.83858 23.19734 1.000 103.98187 192 LEU A O 1
ATOM 1454 N N . ARG A 1 193 ? 9.21242 -44.24646 25.22606 1.000 110.34345 193 ARG A N 1
ATOM 1455 C CA . ARG A 1 193 ? 10.18001 -43.38778 25.90248 1.000 104.68956 193 ARG A CA 1
ATOM 1456 C C . ARG A 1 193 ? 11.59735 -43.91958 25.73867 1.000 95.81046 193 ARG A C 1
ATOM 1457 O O . ARG A 1 193 ? 12.53215 -43.15178 25.48127 1.000 91.26807 193 ARG A O 1
ATOM 1465 N N . ILE A 1 194 ? 11.77651 -45.23353 25.88581 1.000 95.65702 194 ILE A N 1
ATOM 1466 C CA . ILE A 1 194 ? 13.08812 -45.83015 25.66232 1.000 88.33903 194 ILE A CA 1
ATOM 1467 C C . ILE A 1 194 ? 13.48126 -45.71934 24.19504 1.000 94.70668 194 ILE A C 1
ATOM 1468 O O . ILE A 1 194 ? 14.66270 -45.54310 23.87208 1.000 95.43922 194 ILE A O 1
ATOM 1473 N N . VAL A 1 195 ? 12.50644 -45.81277 23.28677 1.000 99.75958 195 VAL A N 1
ATOM 1474 C CA . VAL A 1 195 ? 12.79400 -45.71397 21.85697 1.000 77.57133 195 VAL A CA 1
ATOM 1475 C C . VAL A 1 195 ? 13.39315 -44.35380 21.52113 1.000 78.03771 195 VAL A C 1
ATOM 1476 O O . VAL A 1 195 ? 14.34372 -44.25620 20.73493 1.000 79.15175 195 VAL A O 1
ATOM 1480 N N . TYR A 1 196 ? 12.84836 -43.28465 22.10933 1.000 81.24512 196 TYR A N 1
ATOM 1481 C CA . TYR A 1 196 ? 13.35941 -41.94125 21.84488 1.000 81.46198 196 TYR A CA 1
ATOM 1482 C C . TYR A 1 196 ? 14.83340 -41.83069 22.21875 1.000 79.33389 196 TYR A C 1
ATOM 1483 O O . TYR A 1 196 ? 15.64047 -41.28298 21.45853 1.000 74.19591 196 TYR A O 1
ATOM 1492 N N . VAL A 1 197 ? 15.20138 -42.34839 23.39245 1.000 77.56954 197 VAL A N 1
ATOM 1493 C CA . VAL A 1 197 ? 16.57959 -42.23650 23.85718 1.000 75.45200 197 VAL A CA 1
ATOM 1494 C C . VAL A 1 197 ? 17.51714 -43.05414 22.97468 1.000 77.64386 197 VAL A C 1
ATOM 1495 O O . VAL A 1 197 ? 18.65915 -42.65046 22.72046 1.000 66.40318 197 VAL A O 1
ATOM 1499 N N . ILE A 1 198 ? 17.05486 -44.21104 22.49313 1.000 64.71425 198 ILE A N 1
ATOM 1500 C CA . ILE A 1 198 ? 17.88195 -45.03533 21.61515 1.000 72.24903 198 ILE A CA 1
ATOM 1501 C C . ILE A 1 198 ? 18.17490 -44.30103 20.31225 1.000 70.89371 198 ILE A C 1
ATOM 1502 O O . ILE A 1 198 ? 19.28866 -44.37434 19.77788 1.000 70.94114 198 ILE A O 1
ATOM 1507 N N . VAL A 1 199 ? 17.18410 -43.57971 19.78154 1.000 66.48327 199 VAL A N 1
ATOM 1508 C CA . VAL A 1 199 ? 17.39097 -42.83357 18.54262 1.000 58.18919 199 VAL A CA 1
ATOM 1509 C C . VAL A 1 199 ? 18.47001 -41.77614 18.73237 1.000 70.29765 199 VAL A C 1
ATOM 1510 O O . VAL A 1 199 ? 19.32455 -41.57821 17.85976 1.000 64.45151 199 VAL A O 1
ATOM 1514 N N . VAL A 1 200 ? 18.45445 -41.08653 19.87626 1.000 73.56638 200 VAL A N 1
ATOM 1515 C CA . VAL A 1 200 ? 19.51370 -40.12712 20.18199 1.000 72.13824 200 VAL A CA 1
ATOM 1516 C C . VAL A 1 200 ? 20.86984 -40.82078 20.19520 1.000 65.82841 200 VAL A C 1
ATOM 1517 O O . VAL A 1 200 ? 21.86254 -40.28603 19.68563 1.000 66.33426 200 VAL A O 1
ATOM 1521 N N . VAL A 1 201 ? 20.93093 -42.02439 20.77290 1.000 60.27617 201 VAL A N 1
ATOM 1522 C CA . VAL A 1 201 ? 22.17247 -42.79551 20.77909 1.000 60.95790 201 VAL A CA 1
ATOM 1523 C C . VAL A 1 201 ? 22.63153 -43.07994 19.35567 1.000 65.72698 201 VAL A C 1
ATOM 1524 O O . VAL A 1 201 ? 23.81739 -42.94727 19.02959 1.000 62.02624 201 VAL A O 1
ATOM 1528 N N . LEU A 1 202 ? 21.70031 -43.47980 18.48704 1.000 52.44688 202 LEU A N 1
ATOM 1529 C CA . LEU A 1 202 ? 22.05300 -43.77199 17.10289 1.000 65.72629 202 LEU A CA 1
ATOM 1530 C C . LEU A 1 202 ? 22.50317 -42.51853 16.36183 1.000 58.30070 202 LEU A C 1
ATOM 1531 O O . LEU A 1 202 ? 23.38478 -42.59724 15.49836 1.000 56.53796 202 LEU A O 1
ATOM 1536 N N . GLN A 1 203 ? 21.91623 -41.36058 16.68064 1.000 57.16821 203 GLN A N 1
ATOM 1537 C CA . GLN A 1 203 ? 22.39071 -40.10924 16.09808 1.000 56.98932 203 GLN A CA 1
ATOM 1538 C C . GLN A 1 203 ? 23.84951 -39.85937 16.45925 1.000 64.33357 203 GLN A C 1
ATOM 1539 O O . GLN A 1 203 ? 24.64724 -39.43830 15.61272 1.000 63.79415 203 GLN A O 1
ATOM 1545 N N . ILE A 1 204 ? 24.21410 -40.11867 17.71653 1.000 58.41565 204 ILE A N 1
ATOM 1546 C CA . ILE A 1 204 ? 25.58896 -39.91425 18.16314 1.000 59.78037 204 ILE A CA 1
ATOM 1547 C C . ILE A 1 204 ? 26.54028 -40.83297 17.40783 1.000 55.71549 204 ILE A C 1
ATOM 1548 O O . ILE A 1 204 ? 27.60842 -40.40471 16.95435 1.000 55.94800 204 ILE A O 1
ATOM 1553 N N . ALA A 1 205 ? 26.16578 -42.10631 17.25294 1.000 51.75567 205 ALA A N 1
ATOM 1554 C CA . ALA A 1 205 ? 27.02879 -43.05415 16.55558 1.000 60.73329 205 ALA A CA 1
ATOM 1555 C C . ALA A 1 205 ? 27.25109 -42.63971 15.10769 1.000 60.29170 205 ALA A C 1
ATOM 1556 O O . ALA A 1 205 ? 28.36918 -42.74397 14.58940 1.000 57.60321 205 ALA A O 1
ATOM 1558 N N . LEU A 1 206 ? 26.19511 -42.17586 14.43585 1.000 60.73456 206 LEU A N 1
ATOM 1559 C CA . LEU A 1 206 ? 26.33657 -41.71153 13.05975 1.000 60.41224 206 LEU A CA 1
ATOM 1560 C C . LEU A 1 206 ? 27.25316 -40.49576 12.97620 1.000 63.12754 206 LEU A C 1
ATOM 1561 O O . LEU A 1 206 ? 28.12916 -40.42810 12.10647 1.000 72.59253 206 LEU A O 1
ATOM 1566 N N . GLU A 1 207 ? 27.07325 -39.52732 13.87787 1.000 63.97290 207 GLU A N 1
ATOM 1567 C CA . GLU A 1 207 ? 27.86444 -38.30215 13.80943 1.000 68.55719 207 GLU A CA 1
ATOM 1568 C C . GLU A 1 207 ? 29.31158 -38.54295 14.22503 1.000 68.33847 207 GLU A C 1
ATOM 1569 O O . GLU A 1 207 ? 30.23254 -37.95101 13.65019 1.000 79.80967 207 GLU A O 1
ATOM 1575 N N . ALA A 1 208 ? 29.53212 -39.39524 15.22967 1.000 61.17793 208 ALA A N 1
ATOM 1576 C CA . ALA A 1 208 ? 30.89075 -39.65150 15.69962 1.000 72.09437 208 ALA A CA 1
ATOM 1577 C C . ALA A 1 208 ? 31.73296 -40.32309 14.62224 1.000 67.52305 208 ALA A C 1
ATOM 1578 O O . ALA A 1 208 ? 32.91983 -40.01163 14.46687 1.000 74.93023 208 ALA A O 1
ATOM 1580 N N . HIS A 1 209 ? 31.13711 -41.25224 13.87127 1.000 74.40562 209 HIS A N 1
ATOM 1581 C CA . HIS A 1 209 ? 31.86392 -41.91137 12.79072 1.000 74.64871 209 HIS A CA 1
ATOM 1582 C C . HIS A 1 209 ? 32.29507 -40.91105 11.72599 1.000 69.11610 209 HIS A C 1
ATOM 1583 O O . HIS A 1 209 ? 33.41058 -40.99321 11.19811 1.000 86.63569 209 HIS A O 1
ATOM 1590 N N . ARG A 1 210 ? 31.42150 -39.95833 11.39552 1.000 71.97099 210 ARG A N 1
ATOM 1591 C CA . ARG A 1 210 ? 31.75225 -38.95301 10.39267 1.000 80.38278 210 ARG A CA 1
ATOM 1592 C C . ARG A 1 210 ? 32.74687 -37.91878 10.90295 1.000 88.09474 210 ARG A C 1
ATOM 1593 O O . ARG A 1 210 ? 33.32584 -37.18611 10.09331 1.000 110.01070 210 ARG A O 1
ATOM 1601 N N . ASN A 1 211 ? 32.95929 -37.83847 12.21588 1.000 79.01501 211 ASN A N 1
ATOM 1602 C CA . ASN A 1 211 ? 33.79603 -36.80243 12.81012 1.000 81.18434 211 ASN A CA 1
ATOM 1603 C C . ASN A 1 211 ? 35.04635 -37.38036 13.46681 1.000 84.57767 211 ASN A C 1
ATOM 1604 O O . ASN A 1 211 ? 35.53132 -36.84418 14.46537 1.000 91.71097 211 ASN A O 1
ATOM 1609 N N . GLY A 1 212 ? 35.57235 -38.47253 12.92054 1.000 75.85899 212 GLY A N 1
ATOM 1610 C CA . GLY A 1 212 ? 36.82312 -39.03254 13.41693 1.000 77.93965 212 GLY A CA 1
ATOM 1611 C C . GLY A 1 212 ? 36.78538 -39.44192 14.87304 1.000 78.32693 212 GLY A C 1
ATOM 1612 O O . GLY A 1 212 ? 37.78171 -39.28278 15.59001 1.000 76.05325 212 GLY A O 1
ATOM 1613 N N . GLN A 1 213 ? 35.65589 -39.97478 15.32542 1.000 73.58429 213 GLN A N 1
ATOM 1614 C CA . GLN A 1 213 ? 35.44865 -40.38695 16.71039 1.000 66.94709 213 GLN A CA 1
ATOM 1615 C C . GLN A 1 213 ? 34.97025 -41.83159 16.75707 1.000 59.38355 213 GLN A C 1
ATOM 1616 O O . GLN A 1 213 ? 33.95222 -42.16234 17.36938 1.000 63.06114 213 GLN A O 1
ATOM 1622 N N . GLU A 1 214 ? 35.70839 -42.70982 16.07046 1.000 59.74998 214 GLU A N 1
ATOM 1623 C CA . GLU A 1 214 ? 35.28710 -44.10070 15.92396 1.000 62.30487 214 GLU A CA 1
ATOM 1624 C C . GLU A 1 214 ? 35.12110 -44.79002 17.27232 1.000 63.91987 214 GLU A C 1
ATOM 1625 O O . GLU A 1 214 ? 34.18526 -45.57655 17.45872 1.000 56.72651 214 GLU A O 1
ATOM 1631 N N . GLU A 1 215 ? 36.02181 -44.52068 18.22161 1.000 60.58210 215 GLU A N 1
ATOM 1632 C CA . GLU A 1 215 ? 35.87936 -45.11408 19.54721 1.000 52.49829 215 GLU A CA 1
ATOM 1633 C C . GLU A 1 215 ? 34.57401 -44.67850 20.19850 1.000 53.68940 215 GLU A C 1
ATOM 1634 O O . GLU A 1 215 ? 33.86720 -45.49563 20.80062 1.000 56.29907 215 GLU A O 1
ATOM 1640 N N . LEU A 1 216 ? 34.23421 -43.39318 20.07854 1.000 60.12372 216 LEU A N 1
ATOM 1641 C CA . LEU A 1 216 ? 32.95785 -42.90814 20.59364 1.000 53.23614 216 LEU A CA 1
ATOM 1642 C C . LEU A 1 216 ? 31.78650 -43.57877 19.88690 1.000 57.96038 216 LEU A C 1
ATOM 1643 O O . LEU A 1 216 ? 30.78987 -43.93966 20.52470 1.000 52.64661 216 LEU A O 1
ATOM 1648 N N . ALA A 1 217 ? 31.88790 -43.74998 18.56611 1.000 60.47428 217 ALA A N 1
ATOM 1649 C CA . ALA A 1 217 ? 30.81206 -44.38815 17.81379 1.000 52.29641 217 ALA A CA 1
ATOM 1650 C C . ALA A 1 217 ? 30.60261 -45.83143 18.25666 1.000 52.35266 217 ALA A C 1
ATOM 1651 O O . ALA A 1 217 ? 29.46006 -46.28819 18.38412 1.000 57.53811 217 ALA A O 1
ATOM 1653 N N . LYS A 1 218 ? 31.69340 -46.56655 18.49409 1.000 51.19181 218 LYS A N 1
ATOM 1654 C CA . LYS A 1 218 ? 31.56912 -47.94816 18.95173 1.000 58.97105 218 LYS A CA 1
ATOM 1655 C C . LYS A 1 218 ? 30.88492 -48.02223 20.31044 1.000 61.47910 218 LYS A C 1
ATOM 1656 O O . LYS A 1 218 ? 30.04076 -48.89670 20.54156 1.000 60.94803 218 LYS A O 1
ATOM 1662 N N . LEU A 1 219 ? 31.24243 -47.11691 21.22620 1.000 60.73624 219 LEU A N 1
ATOM 1663 C CA . LEU A 1 219 ? 30.59032 -47.08993 22.53242 1.000 55.70922 219 LEU A CA 1
ATOM 1664 C C . LEU A 1 219 ? 29.10515 -46.78665 22.39497 1.000 59.36874 219 LEU A C 1
ATOM 1665 O O . LEU A 1 219 ? 28.28028 -47.33828 23.13269 1.000 59.10066 219 LEU A O 1
ATOM 1670 N N . ALA A 1 220 ? 28.74659 -45.90268 21.45993 1.000 52.13697 220 ALA A N 1
ATOM 1671 C CA . ALA A 1 220 ? 27.33668 -45.61695 21.21505 1.000 53.79927 220 ALA A CA 1
ATOM 1672 C C . ALA A 1 220 ? 26.60383 -46.85265 20.70801 1.000 50.54552 220 ALA A C 1
ATOM 1673 O O . ALA A 1 220 ? 25.47104 -47.12428 21.12235 1.000 57.85560 220 ALA A O 1
ATOM 1675 N N . LEU A 1 221 ? 27.23825 -47.62064 19.81741 1.000 56.28324 221 LEU A N 1
ATOM 1676 C CA . LEU A 1 221 ? 26.62260 -48.85418 19.33518 1.000 63.03429 221 LEU A CA 1
ATOM 1677 C C . LEU A 1 221 ? 26.39708 -49.83983 20.47493 1.000 65.13831 221 LEU A C 1
ATOM 1678 O O . LEU A 1 221 ? 25.34346 -50.48240 20.54975 1.000 67.88210 221 LEU A O 1
ATOM 1683 N N . ARG A 1 222 ? 27.37541 -49.97067 21.37477 1.000 65.48272 222 ARG A N 1
ATOM 1684 C CA . ARG A 1 222 ? 27.20148 -50.83975 22.53444 1.000 60.18558 222 ARG A CA 1
ATOM 1685 C C . ARG A 1 222 ? 26.05078 -50.36244 23.41024 1.000 63.39056 222 ARG A C 1
ATOM 1686 O O . ARG A 1 222 ? 25.30540 -51.17648 23.96822 1.000 73.93148 222 ARG A O 1
ATOM 1694 N N . THR A 1 223 ? 25.89628 -49.04390 23.54916 1.000 63.74128 223 THR A N 1
ATOM 1695 C CA . THR A 1 223 ? 24.79254 -48.49971 24.33532 1.000 65.71899 223 THR A CA 1
ATOM 1696 C C . THR A 1 223 ? 23.44571 -48.84751 23.71128 1.000 77.31676 223 THR A C 1
ATOM 1697 O O . THR A 1 223 ? 22.51670 -49.26654 24.41088 1.000 74.69771 223 THR A O 1
ATOM 1701 N N . ALA A 1 224 ? 23.32203 -48.68298 22.39171 1.000 67.43720 224 ALA A N 1
ATOM 1702 C CA . ALA A 1 224 ? 22.05330 -48.96913 21.72999 1.000 70.31400 224 ALA A CA 1
ATOM 1703 C C . ALA A 1 224 ? 21.76478 -50.46374 21.70101 1.000 78.13082 224 ALA A C 1
ATOM 1704 O O . ALA A 1 224 ? 20.61824 -50.88221 21.89514 1.000 79.34896 224 ALA A O 1
ATOM 1706 N N . GLU A 1 225 ? 22.78795 -51.28457 21.45394 1.000 70.37155 225 GLU A N 1
ATOM 1707 C CA . GLU A 1 225 ? 22.56952 -52.72549 21.40446 1.000 86.66585 225 GLU A CA 1
ATOM 1708 C C . GLU A 1 225 ? 22.23699 -53.28481 22.78164 1.000 81.75332 225 GLU A C 1
ATOM 1709 O O . GLU A 1 225 ? 21.48174 -54.25738 22.88821 1.000 86.23730 225 GLU A O 1
ATOM 1715 N N . GLU A 1 226 ? 22.78510 -52.68782 23.84259 1.000 78.78406 226 GLU A N 1
ATOM 1716 C CA . GLU A 1 226 ? 22.40009 -53.08543 25.19226 1.000 78.29395 226 GLU A CA 1
ATOM 1717 C C . GLU A 1 226 ? 21.00406 -52.58506 25.54290 1.000 80.71750 226 GLU A C 1
ATOM 1718 O O . GLU A 1 226 ? 20.30061 -53.21835 26.33821 1.000 99.55688 226 GLU A O 1
ATOM 1724 N N . ALA A 1 227 ? 20.58506 -51.45910 24.95863 1.000 73.59298 227 ALA A N 1
ATOM 1725 C CA . ALA A 1 227 ? 19.27237 -50.90365 25.27043 1.000 80.86615 227 ALA A CA 1
ATOM 1726 C C . ALA A 1 227 ? 18.14672 -51.70557 24.62899 1.000 91.04805 227 ALA A C 1
ATOM 1727 O O . ALA A 1 227 ? 17.05664 -51.80587 25.20368 1.000 93.43544 227 ALA A O 1
ATOM 1729 N N . ILE A 1 228 ? 18.38311 -52.27299 23.44402 1.000 88.80592 228 ILE A N 1
ATOM 1730 C CA . ILE A 1 228 ? 17.34285 -53.04285 22.76783 1.000 100.76553 228 ILE A CA 1
ATOM 1731 C C . ILE A 1 228 ? 17.05638 -54.33632 23.52179 1.000 109.53805 228 ILE A C 1
ATOM 1732 O O . ILE A 1 228 ? 15.90128 -54.76675 23.62687 1.000 121.72687 228 ILE A O 1
ATOM 1737 N N . LYS A 1 229 ? 18.09848 -54.97547 24.06082 1.000 101.16639 229 LYS A N 1
ATOM 1738 C CA . LYS A 1 229 ? 17.89568 -56.19096 24.84308 1.000 112.72434 229 LYS A CA 1
ATOM 1739 C C . LYS A 1 229 ? 17.07811 -55.91974 26.09912 1.000 116.70033 229 LYS A C 1
ATOM 1740 O O . LYS A 1 229 ? 16.41178 -56.82545 26.61420 1.000 132.14474 229 LYS A O 1
ATOM 1742 N N . ALA A 1 230 ? 17.11678 -54.68839 26.60710 1.000 113.98319 230 ALA A N 1
ATOM 1743 C CA . ALA A 1 230 ? 16.31534 -54.31132 27.76248 1.000 122.28932 230 ALA A CA 1
ATOM 1744 C C . ALA A 1 230 ? 14.95352 -53.74643 27.38251 1.000 131.27773 230 ALA A C 1
ATOM 1745 O O . ALA A 1 230 ? 14.03628 -53.76970 28.21178 1.000 133.39449 230 ALA A O 1
ATOM 1747 N N . THR A 1 231 ? 14.80430 -53.22974 26.15930 1.000 130.21730 231 THR A N 1
ATOM 1748 C CA . THR A 1 231 ? 13.47899 -52.86588 25.66801 1.000 128.95044 231 THR A CA 1
ATOM 1749 C C . THR A 1 231 ? 12.59434 -54.09969 25.55076 1.000 137.07377 231 THR A C 1
ATOM 1750 O O . THR A 1 231 ? 11.39428 -54.04872 25.84698 1.000 140.86146 231 THR A O 1
ATOM 1754 N N . GLU A 1 232 ? 13.17559 -55.22149 25.12752 1.000 137.37911 232 GLU A N 1
ATOM 1755 C CA . GLU A 1 232 ? 12.48164 -56.50047 25.12199 1.000 144.50697 232 GLU A CA 1
ATOM 1756 C C . GLU A 1 232 ? 12.42491 -57.13826 26.50425 1.000 144.47562 232 GLU A C 1
ATOM 1757 O O . GLU A 1 232 ? 11.76205 -58.16861 26.66763 1.000 130.19183 232 GLU A O 1
ATOM 1763 N N . ARG A 1 233 ? 13.10608 -56.55581 27.49342 1.000 149.24624 233 ARG A N 1
ATOM 1764 C CA . ARG A 1 233 ? 13.00834 -56.99510 28.88032 1.000 145.31601 233 ARG A CA 1
ATOM 1765 C C . ARG A 1 233 ? 11.94924 -56.21629 29.65266 1.000 142.76541 233 ARG A C 1
ATOM 1766 O O . ARG A 1 233 ? 11.26865 -56.78590 30.51221 1.000 139.84400 233 ARG A O 1
ATOM 1768 N N . GLY A 1 234 ? 11.79677 -54.92397 29.36315 1.000 146.64251 234 GLY A N 1
ATOM 1769 C CA . GLY A 1 234 ? 10.72512 -54.13395 29.94159 1.000 152.77489 234 GLY A CA 1
ATOM 1770 C C . GLY A 1 234 ? 11.02052 -53.50149 31.28652 1.000 154.84095 234 GLY A C 1
ATOM 1771 O O . GLY A 1 234 ? 10.31264 -53.76342 32.26404 1.000 150.62351 234 GLY A O 1
ATOM 1772 N N . GLU A 1 235 ? 12.05525 -52.66529 31.35819 1.000 154.38614 235 GLU A N 1
ATOM 1773 C CA . GLU A 1 235 ? 12.43118 -52.00520 32.60037 1.000 148.67242 235 GLU A CA 1
ATOM 1774 C C . GLU A 1 235 ? 12.48597 -50.49662 32.40511 1.000 140.14886 235 GLU A C 1
ATOM 1775 O O . GLU A 1 235 ? 12.99591 -50.00941 31.39154 1.000 134.78789 235 GLU A O 1
ATOM 1781 N N . GLU A 1 236 ? 11.94980 -49.76058 33.38427 1.000 134.46744 236 GLU A N 1
ATOM 1782 C CA . GLU A 1 236 ? 12.03982 -48.30463 33.36420 1.000 129.72304 236 GLU A CA 1
ATOM 1783 C C . GLU A 1 236 ? 13.39683 -47.81103 33.84454 1.000 124.56068 236 GLU A C 1
ATOM 1784 O O . GLU A 1 236 ? 13.83241 -46.72580 33.44401 1.000 121.24602 236 GLU A O 1
ATOM 1790 N N . GLU A 1 237 ? 14.07241 -48.58104 34.70148 1.000 127.97048 237 GLU A N 1
ATOM 1791 C CA . GLU A 1 237 ? 15.43858 -48.24312 35.08012 1.000 118.78602 237 GLU A CA 1
ATOM 1792 C C . GLU A 1 237 ? 16.38028 -48.29210 33.88695 1.000 105.12848 237 GLU A C 1
ATOM 1793 O O . GLU A 1 237 ? 17.45691 -47.68721 33.93309 1.000 105.75190 237 GLU A O 1
ATOM 1795 N N . THR A 1 238 ? 15.99756 -49.00259 32.82274 1.000 111.12305 238 THR A N 1
ATOM 1796 C CA . THR A 1 238 ? 16.78324 -48.98866 31.59397 1.000 108.07747 238 THR A CA 1
ATOM 1797 C C . THR A 1 238 ? 16.86842 -47.58436 31.01359 1.000 99.60206 238 THR A C 1
ATOM 1798 O O . THR A 1 238 ? 17.94582 -47.13858 30.60194 1.000 90.95264 238 THR A O 1
ATOM 1802 N N . GLU A 1 239 ? 15.74248 -46.86686 30.98670 1.000 101.77351 239 GLU A N 1
ATOM 1803 C CA . GLU A 1 239 ? 15.73805 -45.51213 30.44432 1.000 100.70738 239 GLU A CA 1
ATOM 1804 C C . GLU A 1 239 ? 16.66493 -44.59960 31.23609 1.000 90.63575 239 GLU A C 1
ATOM 1805 O O . GLU A 1 239 ? 17.40938 -43.80361 30.65324 1.000 80.24028 239 GLU A O 1
ATOM 1811 N N . ARG A 1 240 ? 16.63514 -44.70109 32.56710 1.000 92.96576 240 ARG A N 1
ATOM 1812 C CA . ARG A 1 240 ? 17.56029 -43.92351 33.38504 1.000 84.18166 240 ARG A CA 1
ATOM 1813 C C . ARG A 1 240 ? 19.00352 -44.34988 33.14237 1.000 83.11422 240 ARG A C 1
ATOM 1814 O O . ARG A 1 240 ? 19.90301 -43.50491 33.06250 1.000 79.19771 240 ARG A O 1
ATOM 1816 N N . ILE A 1 241 ? 19.24386 -45.65863 33.02837 1.000 87.94986 241 ILE A N 1
ATOM 1817 C CA . ILE A 1 241 ? 20.59958 -46.15681 32.80347 1.000 80.90835 241 ILE A CA 1
ATOM 1818 C C . ILE A 1 241 ? 21.12893 -45.67923 31.45653 1.000 77.45020 241 ILE A C 1
ATOM 1819 O O . ILE A 1 241 ? 22.26303 -45.19607 31.35100 1.000 77.75957 241 ILE A O 1
ATOM 1824 N N . VAL A 1 242 ? 20.31455 -45.80371 30.40630 1.000 75.52003 242 VAL A N 1
ATOM 1825 C CA . VAL A 1 242 ? 20.74270 -45.34820 29.08758 1.000 73.64119 242 VAL A CA 1
ATOM 1826 C C . VAL A 1 242 ? 20.93894 -43.83706 29.08523 1.000 62.34229 242 VAL A C 1
ATOM 1827 O O . VAL A 1 242 ? 21.89423 -43.32386 28.49074 1.000 70.52918 242 VAL A O 1
ATOM 1831 N N . TYR A 1 243 ? 20.05417 -43.10531 29.76865 1.000 76.83165 243 TYR A N 1
ATOM 1832 C CA . TYR A 1 243 ? 20.14978 -41.64822 29.80649 1.000 69.46551 243 TYR A CA 1
ATOM 1833 C C . TYR A 1 243 ? 21.47327 -41.19570 30.41191 1.000 75.75044 243 TYR A C 1
ATOM 1834 O O . TYR A 1 243 ? 22.13824 -40.29848 29.88024 1.000 71.39213 243 TYR A O 1
ATOM 1843 N N . ASP A 1 244 ? 21.87461 -41.81196 31.52716 1.000 75.61501 244 ASP A N 1
ATOM 1844 C CA . ASP A 1 244 ? 23.14593 -41.45711 32.14999 1.000 76.42035 244 ASP A CA 1
ATOM 1845 C C . ASP A 1 244 ? 24.31809 -41.70763 31.21079 1.000 73.93375 244 ASP A C 1
ATOM 1846 O O . ASP A 1 244 ? 25.32250 -40.98809 31.26261 1.000 68.26478 244 ASP A O 1
ATOM 1851 N N . ILE A 1 245 ? 24.21624 -42.72764 30.35830 1.000 72.19780 245 ILE A N 1
ATOM 1852 C CA . ILE A 1 245 ? 25.22953 -42.94214 29.33144 1.000 66.49037 245 ILE A CA 1
ATOM 1853 C C . ILE A 1 245 ? 25.12037 -41.88439 28.23892 1.000 69.68211 245 ILE A C 1
ATOM 1854 O O . ILE A 1 245 ? 26.13427 -41.37281 27.74946 1.000 74.69819 245 ILE A O 1
ATOM 1859 N N . VAL A 1 246 ? 23.89189 -41.53990 27.84003 1.000 69.42296 246 VAL A N 1
ATOM 1860 C CA . VAL A 1 246 ? 23.69278 -40.57440 26.75998 1.000 68.02938 246 VAL A CA 1
ATOM 1861 C C . VAL A 1 246 ? 24.26463 -39.21530 27.13788 1.000 65.85703 246 VAL A C 1
ATOM 1862 O O . VAL A 1 246 ? 24.91413 -38.55067 26.32071 1.000 68.15186 246 VAL A O 1
ATOM 1866 N N . VAL A 1 247 ? 24.03163 -38.78219 28.37965 1.000 61.35680 247 VAL A N 1
ATOM 1867 C CA . VAL A 1 247 ? 24.48019 -37.46192 28.81571 1.000 69.59837 247 VAL A CA 1
ATOM 1868 C C . VAL A 1 247 ? 25.98228 -37.31280 28.61746 1.000 65.00724 247 VAL A C 1
ATOM 1869 O O . VAL A 1 247 ? 26.46100 -36.27673 28.14021 1.000 71.92269 247 VAL A O 1
ATOM 1873 N N . VAL A 1 248 ? 26.74497 -38.34852 28.95570 1.000 57.13829 248 VAL A N 1
ATOM 1874 C CA . VAL A 1 248 ? 28.19640 -38.26634 28.85665 1.000 66.84735 248 VAL A CA 1
ATOM 1875 C C . VAL A 1 248 ? 28.70233 -38.62359 27.45622 1.000 70.30378 248 VAL A C 1
ATOM 1876 O O . VAL A 1 248 ? 29.76335 -38.14258 27.04464 1.000 63.86798 248 VAL A O 1
ATOM 1880 N N . LEU A 1 249 ? 27.96184 -39.44132 26.70025 1.000 61.83987 249 LEU A N 1
ATOM 1881 C CA . LEU A 1 249 ? 28.29092 -39.62263 25.28824 1.000 62.85786 249 LEU A CA 1
ATOM 1882 C C . LEU A 1 249 ? 28.17837 -38.30323 24.53612 1.000 58.89600 249 LEU A C 1
ATOM 1883 O O . LEU A 1 249 ? 28.98719 -38.01181 23.64720 1.000 67.17529 249 LEU A O 1
ATOM 1888 N N . GLN A 1 250 ? 27.16922 -37.49719 24.87626 1.000 67.26979 250 GLN A N 1
ATOM 1889 C CA . GLN A 1 250 ? 26.99310 -36.19976 24.23132 1.000 74.89295 250 GLN A CA 1
ATOM 1890 C C . GLN A 1 250 ? 28.14585 -35.25481 24.54902 1.000 72.46081 250 GLN A C 1
ATOM 1891 O O . GLN A 1 250 ? 28.58668 -34.49300 23.68061 1.000 79.27736 250 GLN A O 1
ATOM 1897 N N A GLU A 1 251 ? 28.64119 -35.28777 25.79015 0.360 71.85131 251 GLU A N 1
ATOM 1898 N N B GLU A 1 251 ? 28.64320 -35.28052 25.78961 0.640 72.13547 251 GLU A N 1
ATOM 1899 C CA A GLU A 1 251 ? 29.71817 -34.38539 26.19034 0.360 73.95331 251 GLU A CA 1
ATOM 1900 C CA B GLU A 1 251 ? 29.71722 -34.36549 26.16587 0.640 74.43500 251 GLU A CA 1
ATOM 1901 C C A GLU A 1 251 ? 30.98193 -34.63005 25.37490 0.360 73.81931 251 GLU A C 1
ATOM 1902 C C B GLU A 1 251 ? 30.98077 -34.62626 25.35492 0.640 73.34822 251 GLU A C 1
ATOM 1903 O O A GLU A 1 251 ? 31.64651 -33.67940 24.94676 0.360 75.19729 251 GLU A O 1
ATOM 1904 O O B GLU A 1 251 ? 31.64534 -33.68257 24.90991 0.640 74.89437 251 GLU A O 1
ATOM 1915 N N . ALA A 1 252 ? 31.33123 -35.89936 25.15267 1.000 70.68158 252 ALA A N 1
ATOM 1916 C CA . ALA A 1 252 ? 32.51175 -36.21567 24.35369 1.000 69.38014 252 ALA A CA 1
ATOM 1917 C C . ALA A 1 252 ? 32.34101 -35.74695 22.91443 1.000 67.97818 252 ALA A C 1
ATOM 1918 O O . ALA A 1 252 ? 33.29085 -35.25289 22.29569 1.000 73.98803 252 ALA A O 1
ATOM 1920 N N . LEU A 1 253 ? 31.13703 -35.90852 22.36112 1.000 73.07083 253 LEU A N 1
ATOM 1921 C CA . LEU A 1 253 ? 30.86314 -35.42062 21.01322 1.000 77.30254 253 LEU A CA 1
ATOM 1922 C C . LEU A 1 253 ? 30.95622 -33.90014 20.94237 1.000 84.10773 253 LEU A C 1
ATOM 1923 O O . LEU A 1 253 ? 31.54453 -33.34873 20.00427 1.000 83.87658 253 LEU A O 1
ATOM 1928 N N A GLU A 1 254 ? 30.37605 -33.20794 21.92725 0.360 83.04712 254 GLU A N 1
ATOM 1929 N N B GLU A 1 254 ? 30.38538 -33.20226 21.92693 0.640 83.01922 254 GLU A N 1
ATOM 1930 C CA A GLU A 1 254 ? 30.40280 -31.74789 21.93613 0.360 85.44461 254 GLU A CA 1
ATOM 1931 C CA B GLU A 1 254 ? 30.41375 -31.74316 21.89998 0.640 85.42563 254 GLU A CA 1
ATOM 1932 C C A GLU A 1 254 ? 31.80877 -31.21927 22.18889 0.360 85.61639 254 GLU A C 1
ATOM 1933 C C B GLU A 1 254 ? 31.80180 -31.19751 22.21243 0.640 85.44373 254 GLU A C 1
ATOM 1934 O O A GLU A 1 254 ? 32.20552 -30.19783 21.61587 0.360 93.22760 254 GLU A O 1
ATOM 1935 O O B GLU A 1 254 ? 32.17754 -30.13769 21.69778 0.640 93.31244 254 GLU A O 1
ATOM 1946 N N . ALA A 1 255 ? 32.57297 -31.89678 23.04967 1.000 85.31739 255 ALA A N 1
ATOM 1947 C CA . ALA A 1 255 ? 33.93149 -31.45091 23.34509 1.000 89.72807 255 ALA A CA 1
ATOM 1948 C C . ALA A 1 255 ? 34.81317 -31.51180 22.10554 1.000 85.33338 255 ALA A C 1
ATOM 1949 O O . ALA A 1 255 ? 35.67294 -30.64677 21.90452 1.000 100.03094 255 ALA A O 1
ATOM 1951 N N . HIS A 1 256 ? 34.62506 -32.53596 21.26972 1.000 88.05712 256 HIS A N 1
ATOM 1952 C CA . HIS A 1 256 ? 35.39562 -32.63237 20.03390 1.000 96.80347 256 HIS A CA 1
ATOM 1953 C C . HIS A 1 256 ? 35.06905 -31.48424 19.08549 1.000 92.10108 256 HIS A C 1
ATOM 1954 O O . HIS A 1 256 ? 35.96216 -30.94501 18.42053 1.000 96.42343 256 HIS A O 1
ATOM 1961 N N . ARG A 1 257 ? 33.79185 -31.09946 19.00595 1.000 93.27866 257 ARG A N 1
ATOM 1962 C CA . ARG A 1 257 ? 33.40253 -30.00158 18.12544 1.000 97.09312 257 ARG A CA 1
ATOM 1963 C C . ARG A 1 257 ? 34.04896 -28.69085 18.55454 1.000 98.78027 257 ARG A C 1
ATOM 1964 O O . ARG A 1 257 ? 34.44568 -27.87952 17.70997 1.000 117.45810 257 ARG A O 1
ATOM 1972 N N . ASN A 1 258 ? 34.16176 -28.46494 19.86070 1.000 98.03741 258 ASN A N 1
ATOM 1973 C CA . ASN A 1 258 ? 34.74857 -27.24560 20.39761 1.000 105.72042 258 ASN A CA 1
ATOM 1974 C C . ASN A 1 258 ? 36.26376 -27.33380 20.53570 1.000 98.30702 258 ASN A C 1
ATOM 1975 O O . ASN A 1 258 ? 36.87802 -26.41846 21.09293 1.000 112.08611 258 ASN A O 1
ATOM 1980 N N . GLY A 1 259 ? 36.87262 -28.40766 20.04384 1.000 100.26680 259 GLY A N 1
ATOM 1981 C CA . GLY A 1 259 ? 38.31718 -28.55365 20.08832 1.000 107.51571 259 GLY A CA 1
ATOM 1982 C C . GLY A 1 259 ? 38.89427 -28.70397 21.47855 1.000 98.80732 259 GLY A C 1
ATOM 1983 O O . GLY A 1 259 ? 39.94172 -28.11606 21.77757 1.000 114.38972 259 GLY A O 1
ATOM 1984 N N . GLU A 1 260 ? 38.23542 -29.47513 22.33952 1.000 106.59269 260 GLU A N 1
ATOM 1985 C CA . GLU A 1 260 ? 38.71239 -29.75361 23.69321 1.000 108.37153 260 GLU A CA 1
ATOM 1986 C C . GLU A 1 260 ? 38.91291 -31.26115 23.80615 1.000 94.42792 260 GLU A C 1
ATOM 1987 O O . GLU A 1 260 ? 38.03665 -31.98778 24.27934 1.000 91.18949 260 GLU A O 1
ATOM 1993 N N . GLU A 1 261 ? 40.08689 -31.72698 23.37275 1.000 102.90448 261 GLU A N 1
ATOM 1994 C CA . GLU A 1 261 ? 40.35303 -33.16097 23.36441 1.000 107.20388 261 GLU A CA 1
ATOM 1995 C C . GLU A 1 261 ? 40.58092 -33.70349 24.76786 1.000 101.74835 261 GLU A C 1
ATOM 1996 O O . GLU A 1 261 ? 40.27612 -34.87242 25.03184 1.000 88.30010 261 GLU A O 1
ATOM 2002 N N . GLU A 1 262 ? 41.11803 -32.88241 25.67391 1.000 94.91882 262 GLU A N 1
ATOM 2003 C CA . GLU A 1 262 ? 41.31330 -33.33061 27.04875 1.000 85.85573 262 GLU A CA 1
ATOM 2004 C C . GLU A 1 262 ? 39.98493 -33.70976 27.69205 1.000 90.98597 262 GLU A C 1
ATOM 2005 O O . GLU A 1 262 ? 39.85073 -34.79045 28.27850 1.000 79.49990 262 GLU A O 1
ATOM 2011 N N . ARG A 1 263 ? 38.98190 -32.83500 27.57832 1.000 89.89176 263 ARG A N 1
ATOM 2012 C CA . ARG A 1 263 ? 37.67461 -33.14720 28.14417 1.000 86.59334 263 ARG A CA 1
ATOM 2013 C C . ARG A 1 263 ? 36.96686 -34.23933 27.35356 1.000 82.24337 263 ARG A C 1
ATOM 2014 O O . ARG A 1 263 ? 36.19469 -35.01564 27.92798 1.000 72.39791 263 ARG A O 1
ATOM 2022 N N . ALA A 1 264 ? 37.21550 -34.31717 26.04362 1.000 82.48790 264 ALA A N 1
ATOM 2023 C CA . ALA A 1 264 ? 36.59930 -35.36523 25.23610 1.000 78.42761 264 ALA A CA 1
ATOM 2024 C C . ALA A 1 264 ? 37.01824 -36.74742 25.71888 1.000 67.85693 264 ALA A C 1
ATOM 2025 O O . ALA A 1 264 ? 36.19061 -37.66262 25.79909 1.000 63.82568 264 ALA A O 1
ATOM 2027 N N . LYS A 1 265 ? 38.30210 -36.91789 26.04393 1.000 72.52136 265 LYS A N 1
ATOM 2028 C CA . LYS A 1 265 ? 38.76428 -38.19182 26.58386 1.000 81.73032 265 LYS A CA 1
ATOM 2029 C C . LYS A 1 265 ? 38.13989 -38.47318 27.94589 1.000 83.82075 265 LYS A C 1
ATOM 2030 O O . LYS A 1 265 ? 37.76416 -39.61457 28.23867 1.000 69.84728 265 LYS A O 1
ATOM 2036 N N . LYS A 1 266 ? 38.02629 -37.44530 28.79366 1.000 78.07306 266 LYS A N 1
ATOM 2037 C CA . LYS A 1 266 ? 37.43544 -37.63069 30.11605 1.000 80.63291 266 LYS A CA 1
ATOM 2038 C C . LYS A 1 266 ? 35.99577 -38.11681 30.01091 1.000 77.31401 266 LYS A C 1
ATOM 2039 O O . LYS A 1 266 ? 35.59886 -39.07191 30.68881 1.000 71.95024 266 LYS A O 1
ATOM 2045 N N . ALA A 1 267 ? 35.19625 -37.46771 29.16157 1.000 73.98768 267 ALA A N 1
ATOM 2046 C CA . ALA A 1 267 ? 33.82376 -37.91633 28.94976 1.000 73.34053 267 ALA A CA 1
ATOM 2047 C C . ALA A 1 267 ? 33.79072 -39.30635 28.32858 1.000 71.75535 267 ALA A C 1
ATOM 2048 O O . ALA A 1 267 ? 32.96917 -40.14727 28.71143 1.000 68.00758 267 ALA A O 1
ATOM 2050 N N . LEU A 1 268 ? 34.68651 -39.56728 27.37337 1.000 70.11082 268 LEU A N 1
ATOM 2051 C CA . LEU A 1 268 ? 34.70883 -40.86246 26.70173 1.000 68.04580 268 LEU A CA 1
ATOM 2052 C C . LEU A 1 268 ? 34.96882 -41.99586 27.68683 1.000 65.03376 268 LEU A C 1
ATOM 2053 O O . LEU A 1 268 ? 34.30164 -43.03612 27.63811 1.000 63.11358 268 LEU A O 1
ATOM 2058 N N . ASP A 1 269 ? 35.93025 -41.81027 28.59402 1.000 58.16571 269 ASP A N 1
ATOM 2059 C CA . ASP A 1 269 ? 36.24554 -42.85604 29.56271 1.000 74.65611 269 ASP A CA 1
ATOM 2060 C C . ASP A 1 269 ? 35.10599 -43.06329 30.55364 1.000 71.46781 269 ASP A C 1
ATOM 2061 O O . ASP A 1 269 ? 34.82196 -44.20009 30.94947 1.000 64.05388 269 ASP A O 1
ATOM 2066 N N . GLU A 1 270 ? 34.44988 -41.97928 30.97721 1.000 63.73218 270 GLU A N 1
ATOM 2067 C CA . GLU A 1 270 ? 33.32749 -42.11858 31.89897 1.000 64.05175 270 GLU A CA 1
ATOM 2068 C C . GLU A 1 270 ? 32.13685 -42.78443 31.21996 1.000 69.02763 270 GLU A C 1
ATOM 2069 O O . GLU A 1 270 ? 31.42285 -43.57656 31.84579 1.000 67.13989 270 GLU A O 1
ATOM 2075 N N . ALA A 1 271 ? 31.90851 -42.47974 29.94004 1.000 62.64219 271 ALA A N 1
ATOM 2076 C CA . ALA A 1 271 ? 30.86919 -43.17913 29.19266 1.000 61.17354 271 ALA A CA 1
ATOM 2077 C C . ALA A 1 271 ? 31.17089 -44.66735 29.10253 1.000 63.53952 271 ALA A C 1
ATOM 2078 O O . ALA A 1 271 ? 30.27502 -45.50215 29.27552 1.000 55.63946 271 ALA A O 1
ATOM 2080 N N A ARG A 1 272 ? 32.43216 -45.01675 28.83579 0.560 63.67097 272 ARG A N 1
ATOM 2081 N N B ARG A 1 272 ? 32.43074 -45.01992 28.83744 0.440 61.77753 272 ARG A N 1
ATOM 2082 C CA A ARG A 1 272 ? 32.81832 -46.42123 28.75626 0.560 66.06788 272 ARG A CA 1
ATOM 2083 C CA B ARG A 1 272 ? 32.80351 -46.42767 28.75284 0.440 64.69559 272 ARG A CA 1
ATOM 2084 C C A ARG A 1 272 ? 32.60471 -47.12861 30.08720 0.560 72.37953 272 ARG A C 1
ATOM 2085 C C B ARG A 1 272 ? 32.60742 -47.13394 30.08860 0.440 69.64108 272 ARG A C 1
ATOM 2086 O O A ARG A 1 272 ? 32.12433 -48.26771 30.12393 0.560 68.92112 272 ARG A O 1
ATOM 2087 O O B ARG A 1 272 ? 32.13630 -48.27679 30.13058 0.440 68.25530 272 ARG A O 1
ATOM 2102 N N . ARG A 1 273 ? 32.96060 -46.46839 31.19208 1.000 63.12622 273 ARG A N 1
ATOM 2103 C CA . ARG A 1 273 ? 32.78375 -47.07193 32.50968 1.000 70.48470 273 ARG A CA 1
ATOM 2104 C C . ARG A 1 273 ? 31.31251 -47.33555 32.80581 1.000 68.20786 273 ARG A C 1
ATOM 2105 O O . ARG A 1 273 ? 30.96013 -48.39065 33.34505 1.000 64.79966 273 ARG A O 1
ATOM 2113 N N . ARG A 1 274 ? 30.43879 -46.38503 32.46470 1.000 62.09060 274 ARG A N 1
ATOM 2114 C CA . ARG A 1 274 ? 29.01124 -46.57675 32.69902 1.000 65.52745 274 ARG A CA 1
ATOM 2115 C C . ARG A 1 274 ? 28.46186 -47.71924 31.85378 1.000 69.71720 274 ARG A C 1
ATOM 2116 O O . ARG A 1 274 ? 27.62892 -48.50344 32.32370 1.000 62.86863 274 ARG A O 1
ATOM 2124 N N . ILE A 1 275 ? 28.91831 -47.83066 30.60418 1.000 63.12735 275 ILE A N 1
ATOM 2125 C CA . ILE A 1 275 ? 28.48485 -48.92999 29.74506 1.000 59.78736 275 ILE A CA 1
ATOM 2126 C C . ILE A 1 275 ? 28.93902 -50.26842 30.31548 1.000 69.47010 275 ILE A C 1
ATOM 2127 O O . ILE A 1 275 ? 28.17792 -51.24427 30.33035 1.000 79.99813 275 ILE A O 1
ATOM 2132 N N . GLU A 1 276 ? 30.18403 -50.33484 30.79694 1.000 68.09067 276 GLU A N 1
ATOM 2133 C CA . GLU A 1 276 ? 30.71668 -51.59063 31.31806 1.000 72.80735 276 GLU A CA 1
ATOM 2134 C C . GLU A 1 276 ? 29.93138 -52.07177 32.53175 1.000 75.60138 276 GLU A C 1
ATOM 2135 O O . GLU A 1 276 ? 29.71580 -53.27789 32.70018 1.000 81.58701 276 GLU A O 1
ATOM 2141 N N . ALA A 1 277 ? 29.50939 -51.14582 33.39693 1.000 69.31810 277 ALA A N 1
ATOM 2142 C CA . ALA A 1 277 ? 28.76904 -51.53412 34.59375 1.000 85.51715 277 ALA A CA 1
ATOM 2143 C C . ALA A 1 277 ? 27.44575 -52.20124 34.23775 1.000 89.44707 277 ALA A C 1
ATOM 2144 O O . ALA A 1 277 ? 27.07244 -53.21489 34.83997 1.000 81.36970 277 ALA A O 1
ATOM 2146 N N . THR A 1 278 ? 26.72021 -51.64552 33.26335 1.000 80.98600 278 THR A N 1
ATOM 2147 C CA . THR A 1 278 ? 25.45641 -52.24700 32.84794 1.000 83.73271 278 THR A CA 1
ATOM 2148 C C . THR A 1 278 ? 25.67620 -53.62408 32.23361 1.000 87.74808 278 THR A C 1
ATOM 2149 O O . THR A 1 278 ? 24.92132 -54.56445 32.50965 1.000 79.97798 278 THR A O 1
ATOM 2153 N N . GLU A 1 279 ? 26.71009 -53.76253 31.40011 1.000 85.31321 279 GLU A N 1
ATOM 2154 C CA . GLU A 1 279 ? 27.02081 -55.05934 30.80847 1.000 95.64150 279 GLU A CA 1
ATOM 2155 C C . GLU A 1 279 ? 27.49283 -56.05682 31.85822 1.000 95.97407 279 GLU A C 1
ATOM 2156 O O . GLU A 1 279 ? 27.33807 -57.26948 31.67401 1.000 102.43223 279 GLU A O 1
ATOM 2162 N N . ARG A 1 280 ? 28.06489 -55.56935 32.95443 1.000 98.03056 280 ARG A N 1
ATOM 2163 C CA . ARG A 1 280 ? 28.57782 -56.42071 34.02158 1.000 104.52927 280 ARG A CA 1
ATOM 2164 C C . ARG A 1 280 ? 27.45739 -57.17839 34.72952 1.000 106.28994 280 ARG A C 1
ATOM 2165 O O . ARG A 1 280 ? 26.85330 -56.67540 35.67774 1.000 121.64979 280 ARG A O 1
ATOM 2173 N N . LEU B 2 2 ? 12.92547 -22.74985 -22.63317 1.000 131.05569 3 LEU B N 1
ATOM 2174 C CA . LEU B 2 2 ? 12.25136 -23.53631 -23.66412 1.000 136.89384 3 LEU B CA 1
ATOM 2175 C C . LEU B 2 2 ? 11.90310 -24.97356 -23.22729 1.000 135.02095 3 LEU B C 1
ATOM 2176 O O . LEU B 2 2 ? 10.77096 -25.40982 -23.43828 1.000 139.94654 3 LEU B O 1
ATOM 2178 N N . PRO B 2 3 ? 12.84234 -25.71612 -22.63702 1.000 131.86650 4 PRO B N 1
ATOM 2179 C CA . PRO B 2 3 ? 12.51213 -27.06908 -22.17449 1.000 121.22542 4 PRO B CA 1
ATOM 2180 C C . PRO B 2 3 ? 11.71735 -27.02161 -20.88281 1.000 121.80154 4 PRO B C 1
ATOM 2181 O O . PRO B 2 3 ? 11.61825 -25.96165 -20.24551 1.000 128.19659 4 PRO B O 1
ATOM 2185 N N . PRO B 2 4 ? 11.12235 -28.14116 -20.46953 1.000 114.22481 5 PRO B N 1
ATOM 2186 C CA . PRO B 2 4 ? 10.43096 -28.16579 -19.17547 1.000 104.94332 5 PRO B CA 1
ATOM 2187 C C . PRO B 2 4 ? 11.39109 -27.90675 -18.02383 1.000 95.15617 5 PRO B C 1
ATOM 2188 O O . PRO B 2 4 ? 12.57182 -28.25903 -18.07636 1.000 107.97281 5 PRO B O 1
ATOM 2192 N N . LEU B 2 5 ? 10.86750 -27.27045 -16.98059 1.000 90.83179 6 LEU B N 1
ATOM 2193 C CA . LEU B 2 5 ? 11.66804 -26.97272 -15.80822 1.000 82.01396 6 LEU B CA 1
ATOM 2194 C C . LEU B 2 5 ? 11.99263 -28.25396 -15.04252 1.000 76.80366 6 LEU B C 1
ATOM 2195 O O . LEU B 2 5 ? 11.18157 -29.18346 -14.99548 1.000 76.09228 6 LEU B O 1
ATOM 2200 N N . PRO B 2 6 ? 13.17870 -28.32891 -14.44268 1.000 80.68051 7 PRO B N 1
ATOM 2201 C CA . PRO B 2 6 ? 13.52029 -29.50626 -13.65260 1.000 73.57343 7 PRO B CA 1
ATOM 2202 C C . PRO B 2 6 ? 12.59178 -29.63927 -12.46418 1.000 77.06354 7 PRO B C 1
ATOM 2203 O O . PRO B 2 6 ? 12.05900 -28.63585 -11.95153 1.000 75.43850 7 PRO B O 1
ATOM 2207 N N . PRO B 2 7 ? 12.36000 -30.86374 -11.99252 1.000 76.59778 8 PRO B N 1
ATOM 2208 C CA . PRO B 2 7 ? 11.43070 -31.06300 -10.87699 1.000 83.82285 8 PRO B CA 1
ATOM 2209 C C . PRO B 2 7 ? 11.91785 -30.37990 -9.60898 1.000 72.24788 8 PRO B C 1
ATOM 2210 O O . PRO B 2 7 ? 13.09307 -30.03621 -9.46097 1.000 84.57163 8 PRO B O 1
ATOM 2214 N N . LEU B 2 8 ? 10.97882 -30.16395 -8.69466 1.000 81.15930 9 LEU B N 1
ATOM 2215 C CA . LEU B 2 8 ? 11.32811 -29.59919 -7.40274 1.000 76.10319 9 LEU B CA 1
ATOM 2216 C C . LEU B 2 8 ? 12.25524 -30.55648 -6.65789 1.000 74.62249 9 LEU B C 1
ATOM 2217 O O . LEU B 2 8 ? 12.04963 -31.77609 -6.69315 1.000 76.37694 9 LEU B O 1
ATOM 2222 N N . PRO B 2 9 ? 13.28799 -30.04398 -5.98797 1.000 75.20706 10 PRO B N 1
ATOM 2223 C CA . PRO B 2 9 ? 14.17617 -30.92376 -5.23633 1.000 72.29977 10 PRO B CA 1
ATOM 2224 C C . PRO B 2 9 ? 13.44593 -31.55637 -4.06674 1.000 64.89691 10 PRO B C 1
ATOM 2225 O O . PRO B 2 9 ? 12.43990 -31.01395 -3.57881 1.000 64.76579 10 PRO B O 1
ATOM 2229 N N . PRO B 2 10 ? 13.89960 -32.71861 -3.59771 1.000 64.44999 11 PRO B N 1
ATOM 2230 C CA . PRO B 2 10 ? 13.24117 -33.35844 -2.45413 1.000 64.33394 11 PRO B CA 1
ATOM 2231 C C . PRO B 2 10 ? 13.34063 -32.50308 -1.20072 1.000 70.57548 11 PRO B C 1
ATOM 2232 O O . PRO B 2 10 ? 14.26322 -31.70105 -1.03941 1.000 58.76541 11 PRO B O 1
ATOM 2236 N N . LEU B 2 11 ? 12.36190 -32.67258 -0.31665 1.000 67.26661 12 LEU B N 1
ATOM 2237 C CA . LEU B 2 11 ? 12.36451 -31.93149 0.93344 1.000 70.02634 12 LEU B CA 1
ATOM 2238 C C . LEU B 2 11 ? 13.58399 -32.32309 1.76351 1.000 66.07007 12 LEU B C 1
ATOM 2239 O O . LEU B 2 11 ? 14.00303 -33.48687 1.74246 1.000 65.54458 12 LEU B O 1
ATOM 2244 N N . PRO B 2 12 ? 14.18818 -31.38053 2.48273 1.000 59.22553 13 PRO B N 1
ATOM 2245 C CA . PRO B 2 12 ? 15.32078 -31.73059 3.32815 1.000 71.34797 13 PRO B CA 1
ATOM 2246 C C . PRO B 2 12 ? 14.89565 -32.67398 4.43215 1.000 63.24165 13 PRO B C 1
ATOM 2247 O O . PRO B 2 12 ? 13.72820 -32.66774 4.86757 1.000 69.21280 13 PRO B O 1
ATOM 2251 N N . PRO B 2 13 ? 15.80911 -33.51666 4.91256 1.000 62.02155 14 PRO B N 1
ATOM 2252 C CA . PRO B 2 13 ? 15.46192 -34.45429 5.98280 1.000 75.03570 14 PRO B CA 1
ATOM 2253 C C . PRO B 2 13 ? 15.12896 -33.72725 7.27605 1.000 68.69347 14 PRO B C 1
ATOM 2254 O O . PRO B 2 13 ? 15.46417 -32.55786 7.47466 1.000 64.78695 14 PRO B O 1
ATOM 2258 N N . LEU B 2 14 ? 14.43912 -34.44210 8.15799 1.000 63.52267 15 LEU B N 1
ATOM 2259 C CA . LEU B 2 14 ? 14.06070 -33.86728 9.43791 1.000 81.61810 15 LEU B CA 1
ATOM 2260 C C . LEU B 2 14 ? 15.30812 -33.57032 10.26586 1.000 65.48480 15 LEU B C 1
ATOM 2261 O O . LEU B 2 14 ? 16.26897 -34.34981 10.24544 1.000 71.60094 15 LEU B O 1
ATOM 2266 N N . PRO B 2 15 ? 15.33733 -32.44975 10.98899 1.000 67.27611 16 PRO B N 1
ATOM 2267 C CA . PRO B 2 15 ? 16.47061 -32.18568 11.86871 1.000 69.20912 16 PRO B CA 1
ATOM 2268 C C . PRO B 2 15 ? 16.53384 -33.21575 12.98063 1.000 77.58597 16 PRO B C 1
ATOM 2269 O O . PRO B 2 15 ? 15.49539 -33.73605 13.42507 1.000 69.89734 16 PRO B O 1
ATOM 2273 N N . PRO B 2 16 ? 17.73135 -33.54357 13.46425 1.000 74.70011 17 PRO B N 1
ATOM 2274 C CA . PRO B 2 16 ? 17.85947 -34.60758 14.46532 1.000 77.91061 17 PRO B CA 1
ATOM 2275 C C . PRO B 2 16 ? 17.17909 -34.23542 15.77410 1.000 61.95962 17 PRO B C 1
ATOM 2276 O O . PRO B 2 16 ? 16.92039 -33.06532 16.06436 1.000 66.15876 17 PRO B O 1
ATOM 2280 N N . LEU B 2 17 ? 16.87121 -35.26155 16.56017 1.000 76.30686 18 LEU B N 1
ATOM 2281 C CA . LEU B 2 17 ? 16.23059 -35.03913 17.84628 1.000 74.70531 18 LEU B CA 1
ATOM 2282 C C . LEU B 2 17 ? 17.13723 -34.19523 18.73837 1.000 68.64030 18 LEU B C 1
ATOM 2283 O O . LEU B 2 17 ? 18.36466 -34.34806 18.69901 1.000 69.87719 18 LEU B O 1
ATOM 2288 N N . PRO B 2 18 ? 16.57331 -33.28870 19.53989 1.000 68.62822 19 PRO B N 1
ATOM 2289 C CA . PRO B 2 18 ? 17.41318 -32.44102 20.38375 1.000 86.09046 19 PRO B CA 1
ATOM 2290 C C . PRO B 2 18 ? 18.12657 -33.26616 21.43864 1.000 90.84907 19 PRO B C 1
ATOM 2291 O O . PRO B 2 18 ? 17.61989 -34.31364 21.87679 1.000 87.41650 19 PRO B O 1
ATOM 2295 N N . PRO B 2 19 ? 19.30956 -32.83830 21.87426 1.000 85.09411 20 PRO B N 1
ATOM 2296 C CA . PRO B 2 19 ? 20.06884 -33.62919 22.84946 1.000 86.99486 20 PRO B CA 1
ATOM 2297 C C . PRO B 2 19 ? 19.37048 -33.70579 24.19898 1.000 84.53501 20 PRO B C 1
ATOM 2298 O O . PRO B 2 19 ? 18.63001 -32.80336 24.59808 1.000 85.77648 20 PRO B O 1
ATOM 2302 N N . LEU B 2 20 ? 19.61682 -34.80808 24.89974 1.000 88.93446 21 LEU B N 1
ATOM 2303 C CA . LEU B 2 20 ? 19.05662 -35.02118 26.22947 1.000 85.80644 21 LEU B CA 1
ATOM 2304 C C . LEU B 2 20 ? 19.89076 -34.31500 27.29457 1.000 68.13555 21 LEU B C 1
ATOM 2305 O O . LEU B 2 20 ? 19.35372 -33.61699 28.15568 1.000 107.37604 21 LEU B O 1
ATOM 2310 N N . LEU C 2 2 ? 10.17248 -31.32414 20.06015 0.500 95.92399 203 LEU D N 1
ATOM 2311 C CA . LEU C 2 2 ? 10.78277 -31.66436 18.78047 0.500 103.24198 203 LEU D CA 1
ATOM 2312 C C . LEU C 2 2 ? 11.15593 -30.39856 18.01002 0.500 106.33616 203 LEU D C 1
ATOM 2313 O O . LEU C 2 2 ? 10.45450 -29.38980 18.09476 0.500 108.17956 203 LEU D O 1
ATOM 2318 N N . PRO C 2 3 ? 12.26347 -30.45238 17.26485 0.500 104.18161 204 PRO D N 1
ATOM 2319 C CA . PRO C 2 3 ? 12.76851 -29.24026 16.62210 0.500 104.33520 204 PRO D CA 1
ATOM 2320 C C . PRO C 2 3 ? 11.81290 -28.74360 15.55321 0.500 103.39967 204 PRO D C 1
ATOM 2321 O O . PRO C 2 3 ? 11.07264 -29.53503 14.94405 0.500 99.98132 204 PRO D O 1
ATOM 2325 N N . PRO C 2 4 ? 11.78301 -27.43453 15.29855 0.500 100.09170 205 PRO D N 1
ATOM 2326 C CA . PRO C 2 4 ? 10.94893 -26.91362 14.21034 0.500 101.45400 205 PRO D CA 1
ATOM 2327 C C . PRO C 2 4 ? 11.43700 -27.41274 12.85881 0.500 102.58996 205 PRO D C 1
ATOM 2328 O O . PRO C 2 4 ? 12.62648 -27.66321 12.65426 0.500 99.37210 205 PRO D O 1
ATOM 2332 N N . LEU C 2 5 ? 10.49800 -27.55776 11.93058 0.500 98.96951 206 LEU D N 1
ATOM 2333 C CA . LEU C 2 5 ? 10.83825 -28.06588 10.60925 0.500 91.59263 206 LEU D CA 1
ATOM 2334 C C . LEU C 2 5 ? 11.68186 -27.04342 9.84745 0.500 88.36650 206 LEU D C 1
ATOM 2335 O O . LEU C 2 5 ? 11.47109 -25.83509 9.98503 0.500 90.84265 206 LEU D O 1
ATOM 2340 N N . PRO C 2 6 ? 12.64128 -27.49308 9.04293 0.500 96.81724 207 PRO D N 1
ATOM 2341 C CA . PRO C 2 6 ? 13.53635 -26.55940 8.35062 0.500 98.22135 207 PRO D CA 1
ATOM 2342 C C . PRO C 2 6 ? 12.80077 -25.78672 7.27204 0.500 94.10038 207 PRO D C 1
ATOM 2343 O O . PRO C 2 6 ? 11.90293 -26.32730 6.60862 0.500 92.75306 207 PRO D O 1
ATOM 2347 N N . PRO C 2 7 ? 13.14771 -24.51664 7.06907 0.500 91.05228 208 PRO D N 1
ATOM 2348 C CA . PRO C 2 7 ? 12.61025 -23.78365 5.91829 0.500 96.20109 208 PRO D CA 1
ATOM 2349 C C . PRO C 2 7 ? 13.13502 -24.35374 4.60929 0.500 92.46751 208 PRO D C 1
ATOM 2350 O O . PRO C 2 7 ? 14.25049 -24.87442 4.53089 0.500 98.30726 208 PRO D O 1
ATOM 2354 N N . LEU C 2 8 ? 12.31068 -24.24944 3.57601 0.500 92.81961 209 LEU D N 1
ATOM 2355 C CA . LEU C 2 8 ? 12.64519 -24.84450 2.28617 0.500 89.08978 209 LEU D CA 1
ATOM 2356 C C . LEU C 2 8 ? 13.80386 -24.09284 1.63741 0.500 91.36933 209 LEU D C 1
ATOM 2357 O O . LEU C 2 8 ? 13.75996 -22.86266 1.54193 0.500 85.53229 209 LEU D O 1
ATOM 2362 N N . PRO C 2 9 ? 14.84819 -24.78314 1.18833 0.500 90.35159 210 PRO D N 1
ATOM 2363 C CA . PRO C 2 9 ? 15.97206 -24.09989 0.53229 0.500 90.20544 210 PRO D CA 1
ATOM 2364 C C . PRO C 2 9 ? 15.56872 -23.55859 -0.82762 0.500 92.99720 210 PRO D C 1
ATOM 2365 O O . PRO C 2 9 ? 14.62331 -24.06455 -1.45163 0.500 92.76625 210 PRO D O 1
ATOM 2369 N N . PRO C 2 10 ? 16.25623 -22.52875 -1.31924 0.500 90.69162 211 PRO D N 1
ATOM 2370 C CA . PRO C 2 10 ? 15.91798 -21.97046 -2.63220 0.500 95.03290 211 PRO D CA 1
ATOM 2371 C C . PRO C 2 10 ? 16.25497 -22.93176 -3.76196 0.500 93.39730 211 PRO D C 1
ATOM 2372 O O . PRO C 2 10 ? 17.10071 -23.82032 -3.63777 0.500 86.47780 211 PRO D O 1
ATOM 2376 N N . LEU C 2 11 ? 15.56601 -22.73569 -4.88140 0.500 89.99882 212 LEU D N 1
ATOM 2377 C CA . LEU C 2 11 ? 15.72176 -23.62546 -6.02180 0.500 95.93980 212 LEU D CA 1
ATOM 2378 C C . LEU C 2 11 ? 17.07703 -23.40875 -6.69270 0.500 91.64572 212 LEU D C 1
ATOM 2379 O O . LEU C 2 11 ? 17.54740 -22.27091 -6.79428 0.500 89.16986 212 LEU D O 1
ATOM 2384 N N . PRO C 2 12 ? 17.72906 -24.47842 -7.15528 0.500 90.66857 213 PRO D N 1
ATOM 2385 C CA . PRO C 2 12 ? 18.97959 -24.30641 -7.89207 0.500 91.82425 213 PRO D CA 1
ATOM 2386 C C . PRO C 2 12 ? 18.72863 -23.66047 -9.24162 0.500 92.12082 213 PRO D C 1
ATOM 2387 O O . PRO C 2 12 ? 17.62490 -23.76953 -9.80321 0.500 95.21169 213 PRO D O 1
ATOM 2391 N N . PRO C 2 13 ? 19.72098 -22.97298 -9.80205 0.500 92.17119 214 PRO D N 1
ATOM 2392 C CA . PRO C 2 13 ? 19.52565 -22.31379 -11.09670 0.500 94.97469 214 PRO D CA 1
ATOM 2393 C C . PRO C 2 13 ? 19.44370 -23.31637 -12.23688 0.500 103.11096 214 PRO D C 1
ATOM 2394 O O . PRO C 2 13 ? 19.85975 -24.47197 -12.12743 0.500 105.70708 214 PRO D O 1
ATOM 2398 N N . LEU C 2 14 ? 18.88638 -22.84765 -13.34933 0.500 100.44753 215 LEU D N 1
ATOM 2399 C CA . LEU C 2 14 ? 18.73836 -23.69501 -14.52369 0.500 103.33859 215 LEU D CA 1
ATOM 2400 C C . LEU C 2 14 ? 20.10775 -24.04832 -15.10277 0.500 102.46863 215 LEU D C 1
ATOM 2401 O O . LEU C 2 14 ? 21.03272 -23.23008 -15.06449 0.500 100.20732 215 LEU D O 1
ATOM 2406 N N . PRO C 2 15 ? 20.27260 -25.26499 -15.64567 0.500 104.64918 216 PRO D N 1
ATOM 2407 C CA . PRO C 2 15 ? 21.52398 -25.69332 -16.27605 0.500 106.11330 216 PRO D CA 1
ATOM 2408 C C . PRO C 2 15 ? 21.75707 -25.02953 -17.62972 0.500 106.78846 216 PRO D C 1
ATOM 2409 O O . PRO C 2 15 ? 20.78457 -24.67989 -18.29782 0.500 109.91293 216 PRO D O 1
#

Foldseek 3Di:
DVVLVVLLVLLQVLLVVCVVVVVNLLNVLSVVLSVQSVVCVVVVPVLSSLLSNLLSLLSVLLVVCVVVVNNLLNVLSSLLSVLLSVVVVVPDPCSSVLSNLLSLLSVLLVVCVVVVNNLLNVLSSLLSVVSSVCSVPPNDPLSVLSNLLSLLSVLLVVCVVVVVNLLNVLSSVLSVQSSVCSVVVPPLLSLLSSLLSLLSVLLSVCVVLVNNLLNVLSSLLNVLLVVVSVVDDSVSSVLSVVLSVLSVQLVVCVVVPNNVVNVVSSVVSVVSSVVSVD/DDDDDDDDDDDDDDDDDDD/DDDDDDDDDDDDDD

B-factor: mean 86.91, std 22.56, range [45.05, 160.26]

Nearest PDB structures (foldseek):
  7udj-assembly1_H  TM=9.153E-01  e=5.423E-07  synthetic construct
  7udm-assembly1_A  TM=1.840E-01  e=5.806E-20  synthetic construct
  8e1e-assembly1_C  TM=4.223E-01  e=1.152E-05  synthetic construct
  7n6g-assembly1_3X  TM=1.119E-01  e=1.275E+00  Chlamydomonas reinhardtii
  7n6g-assembly1_3S  TM=1.336E-01  e=2.250E+00  Chlamydomonas reinhardtii

Sequence (311 aa):
EERIKYVITVVEQIAKDAHRNGQEELAKLAERTAEEAKKATERGEEETLRIVYVIVVVLQIALEAHRNGQEELAKLALRTAEEAIKATERGEEETLRIVYVIVVVLQIALEAHRNGQEELAKLALRTAEEAIKATERRGEEETLRIVYVIVVVLQIALEAHRNGQEEELAKLALRTAEEAIKATERGEEETLRIVYVIVVVLQIALEAHRNGQEELAKLALRTAEEAIKATERGEEETERIVYDIVVVLQEEALEEAHRNGEEERAKKALDEARRRRIEATERLPPLPPLPPLPPLPPLPPLLPPLPPLPPLPPLP

Radius of gyration: 21.3 Å; Cα contacts (8 Å, |Δi|>4): 386; chains: 3; bounding box: 52×43×59 Å

Secondary structure (DSSP, 8-state):
-HHHHHHHHHHHHHHHHHHHTT-HHHHHHHHHHHHHHHHHHHHT-HHHHHHHHHHHHHHHHHHHHHHTT-HHHHHHHHHHHHHHHHHHHHT-TTHHHHHHHHHHHHHHHHHHHHTT-HHHHHHHHHHHHHHHHHHHHT--HHHHHHHHHHHHHHHHHHHHHTT-HHHHHHHHHHHHHHHHHHHHT-HHHHHHHHHHHHHHHHHHHHHHTT-HHHHHHHHHHHHHHHHHHTTT-SHHHHHHHHHHHHHHHHHHHHHTT-HHHHHHHHHHHHHHHHHHH-/-PPPPPPPPPPPPPPPPP-/-PPPPPPPPPPPP-

Solvent-accessible surface area: 14891 Å² total; per-residue (Å²): 113,80,95,21,148,37,3,24,53,3,0,67,28,10,7,133,66,0,74,203,70,49,40,78,102,6,0,121,10,0,79,108,0,6,48,50,0,98,97,1,60,155,155,61,78,103,80,28,39,112,9,3,8,1,5,0,3,0,0,29,10,4,13,60,0,64,132,62,61,40,74,100,3,4,119,4,0,19,65,2,0,44,32,0,10,135,12,40,99,85,62,57,88,30,6,27,135,28,3,5,14,6,0,3,0,0,28,9,2,14,55,0,51,131,57,63,19,69,62,1,6,130,10,0,22,108,2,0,44,45,0,2,67,6,32,74,191,67,98,81,74,21,35,55,35,3,12,12,4,0,4,0,0,18,8,0,12,36,0,66,126,69,57,21,74,94,0,5,119,4,0,46,109,3,0,81,34,1,4,124,4,25,93,82,55,46,69,59,37,30,150,10,6,49,8,4,0,3,0,0,16,6,0,12,45,0,58,123,56,70,22,77,78,3,3,136,4,0,18,87,2,0,81,66,2,6,64,21,20,111,79,61,92,133,50,12,33,56,72,6,93,67,7,0,46,5,0,19,67,0,10,71,0,60,140,105,60,75,99,142,101,6,102,159,6,17,60,52,0,61,134,77,2,83,32,54,80,222,153,105,105,43,54,97,5,38,94,6,33,78,7,32,75,5,56,94,69,105,31,121,38,36,123,33,61,114,41,89,124,112,158